Protein AF-A0A942DHI6-F1 (afdb_monomer)

Secondary structure (DSSP, 8-state):
-PPPPPPPPB-TTSPBPEEEEEEEHHHH--TT-SS-SS-EEEEEE-TTGGGS-TT-TTSEEEEEE------------------B-TTS-EE-SSTTEEES----TTHHHHHHHHHHHHTT----HHHHTSGGGHHHHHHGGGEEEEEEEEETTEEEEEEEEHHHHHTT-GGG-EEEEEE--

Solvent-accessible surface area (backbone atoms only — not comparable to full-atom values): 10639 Å² total; per-residue (Å²): 133,86,75,82,81,79,81,77,54,62,26,88,84,71,41,72,32,42,80,75,51,73,44,53,25,65,75,62,52,53,93,91,52,94,63,60,68,57,27,37,44,36,36,30,28,26,86,59,43,88,80,47,61,57,71,44,70,64,34,38,47,50,45,59,45,74,69,81,74,88,67,96,74,77,95,69,92,74,83,68,79,57,54,66,45,97,75,60,21,31,54,50,97,49,82,58,30,32,34,42,41,81,89,49,100,58,44,70,58,47,23,32,38,48,36,25,37,78,69,74,37,85,66,48,73,70,53,75,70,33,76,93,40,45,74,35,57,71,45,11,77,50,38,42,51,50,34,40,35,52,55,94,69,26,42,37,38,32,29,32,44,52,70,42,54,77,70,67,43,61,43,72,40,44,65,36,66,44,75,65,131

Foldseek 3Di:
DDDPDDDFDAAPVRHGFAWPDKDFLCLQPDVPALDDNGWMKTKTAHPVNVVDDQLDCRGMFIDIGDDPDDDDDDDDPPPPPQDQDPQRWTDDPDPQKIFFGDDDPCLLVVLLCCLQSVVVHGDDVVLLPDPVCVVSSVQSVQKGFGMWGDDPQKIWTWIDGVVCSVVVVSRRIGIGIDHDD

Structure (mmCIF, N/CA/C/O backbone):
data_AF-A0A942DHI6-F1
#
_entry.id   AF-A0A942DHI6-F1
#
loop_
_atom_site.group_PDB
_atom_site.id
_atom_site.type_symbol
_atom_site.label_atom_id
_atom_site.label_alt_id
_atom_site.label_comp_id
_atom_site.label_asym_id
_atom_site.label_entity_id
_atom_site.label_seq_id
_atom_site.pdbx_PDB_ins_code
_atom_site.Cartn_x
_atom_site.Cartn_y
_atom_site.Cartn_z
_atom_site.occupancy
_atom_site.B_iso_or_equiv
_atom_site.auth_seq_id
_atom_site.auth_comp_id
_atom_site.auth_asym_id
_atom_site.auth_atom_id
_atom_site.pdbx_PDB_model_num
ATOM 1 N N . MET A 1 1 ? -22.327 3.391 19.292 1.00 46.09 1 MET A N 1
ATOM 2 C CA . MET A 1 1 ? -21.973 4.370 18.243 1.00 46.09 1 MET A CA 1
ATOM 3 C C . MET A 1 1 ? -22.027 3.642 16.911 1.00 46.09 1 MET A C 1
ATOM 5 O O . MET A 1 1 ? -21.473 2.556 16.819 1.00 46.09 1 MET A O 1
ATOM 9 N N . THR A 1 2 ? -22.775 4.145 15.932 1.00 51.25 2 THR A N 1
ATOM 10 C CA . THR A 1 2 ? -22.837 3.564 14.580 1.00 51.25 2 THR A CA 1
ATOM 11 C C . THR A 1 2 ? -21.574 3.947 13.822 1.00 51.25 2 THR A C 1
ATOM 13 O O . THR A 1 2 ? -21.328 5.130 13.606 1.00 51.25 2 THR A O 1
ATOM 16 N N . ARG A 1 3 ? -20.769 2.947 13.460 1.00 56.94 3 ARG A N 1
ATOM 17 C CA . ARG A 1 3 ? -19.534 3.106 12.684 1.00 56.94 3 ARG A CA 1
ATOM 18 C C . ARG A 1 3 ? -19.848 3.800 11.346 1.00 56.94 3 ARG A C 1
ATOM 20 O O . ARG A 1 3 ? -20.851 3.431 10.727 1.00 56.94 3 ARG A O 1
ATOM 27 N N . PRO A 1 4 ? -19.060 4.793 10.898 1.00 63.09 4 PRO A N 1
ATOM 28 C CA . PRO A 1 4 ? -19.280 5.408 9.594 1.00 63.09 4 PRO A CA 1
ATOM 29 C C . PRO A 1 4 ? -19.160 4.340 8.502 1.00 63.09 4 PRO A C 1
ATOM 31 O O . PRO A 1 4 ? -18.184 3.592 8.455 1.00 63.09 4 PRO A O 1
ATOM 34 N N . ALA A 1 5 ? -20.174 4.240 7.643 1.00 75.25 5 ALA A N 1
ATOM 35 C CA . ALA A 1 5 ? -20.169 3.275 6.553 1.00 75.25 5 ALA A CA 1
ATOM 36 C C . ALA A 1 5 ? -19.139 3.700 5.496 1.00 75.25 5 ALA A C 1
ATOM 38 O O . ALA A 1 5 ? -19.262 4.771 4.899 1.00 75.25 5 ALA A O 1
ATOM 39 N N . ILE A 1 6 ? -18.134 2.858 5.254 1.00 84.81 6 ILE A N 1
ATOM 40 C CA . ILE A 1 6 ? -17.165 3.071 4.177 1.00 84.81 6 ILE A CA 1
ATOM 41 C C . ILE A 1 6 ? -17.865 2.796 2.846 1.00 84.81 6 ILE A C 1
ATOM 43 O O . ILE A 1 6 ? -18.342 1.688 2.596 1.00 84.81 6 ILE A O 1
ATOM 47 N N . ALA A 1 7 ? -17.933 3.808 1.982 1.00 88.94 7 ALA A N 1
ATOM 48 C CA . ALA A 1 7 ? -18.448 3.633 0.632 1.00 88.94 7 ALA A CA 1
ATOM 49 C C . ALA A 1 7 ? -17.522 2.698 -0.159 1.00 88.94 7 ALA A C 1
ATOM 51 O O . ALA A 1 7 ? -16.316 2.933 -0.238 1.00 88.94 7 ALA A O 1
ATOM 52 N N . ILE A 1 8 ? -18.091 1.652 -0.763 1.00 92.69 8 ILE A N 1
ATOM 53 C CA . ILE A 1 8 ? -17.325 0.700 -1.571 1.00 92.69 8 ILE A CA 1
ATOM 54 C C . ILE A 1 8 ? -16.888 1.403 -2.868 1.00 92.69 8 ILE A C 1
ATOM 56 O O . ILE A 1 8 ? -17.754 1.823 -3.643 1.00 92.69 8 ILE A O 1
ATOM 60 N N . PRO A 1 9 ? -15.577 1.530 -3.137 1.00 93.44 9 PRO A N 1
ATOM 61 C CA . PRO A 1 9 ? -15.088 2.164 -4.353 1.00 93.44 9 PRO A CA 1
ATOM 62 C C . PRO A 1 9 ? -15.379 1.306 -5.590 1.00 93.44 9 PRO A C 1
ATOM 64 O O . PRO A 1 9 ? -15.553 0.086 -5.504 1.00 93.44 9 PRO A O 1
ATOM 67 N N . LEU A 1 10 ? -15.412 1.950 -6.757 1.00 93.12 10 LEU A N 1
ATOM 68 C CA . LEU A 1 10 ? -15.597 1.290 -8.049 1.00 93.12 10 LEU A CA 1
ATOM 69 C C . LEU A 1 10 ? -14.256 1.122 -8.775 1.00 93.12 10 LEU A C 1
ATOM 71 O O . LEU A 1 10 ? -13.392 1.992 -8.693 1.00 93.12 10 LEU A O 1
ATOM 75 N N . ASP A 1 11 ? -14.088 0.019 -9.503 1.00 92.00 11 ASP A N 1
ATOM 76 C CA . ASP A 1 11 ? -12.930 -0.217 -10.370 1.00 92.00 11 ASP A CA 1
ATOM 77 C C . ASP A 1 11 ? -13.040 0.501 -11.731 1.00 92.00 11 ASP A C 1
ATOM 79 O O . ASP A 1 11 ? -14.020 1.190 -12.023 1.00 92.00 11 ASP A O 1
ATOM 83 N N . LYS A 1 12 ? -12.030 0.327 -12.600 1.00 88.50 12 LYS A N 1
ATOM 84 C CA . LYS A 1 12 ? -12.011 0.899 -13.964 1.00 88.50 12 LYS A CA 1
ATOM 85 C C . LYS A 1 12 ? -13.223 0.522 -14.818 1.00 88.50 12 LYS A C 1
ATOM 87 O O . LYS A 1 12 ? -13.534 1.245 -15.757 1.00 88.50 12 LYS A O 1
ATOM 92 N N . GLN A 1 13 ? -13.867 -0.609 -14.538 1.00 90.56 13 GLN A N 1
ATOM 93 C CA . GLN A 1 13 ? -15.070 -1.058 -15.237 1.00 90.56 13 GLN A CA 1
ATOM 94 C C . GLN A 1 13 ? -16.356 -0.625 -14.516 1.00 90.56 13 GLN A C 1
ATOM 96 O O . GLN A 1 13 ? -17.425 -1.162 -14.801 1.00 90.56 13 GLN A O 1
ATOM 101 N N . SER A 1 14 ? -16.263 0.320 -13.574 1.00 92.44 14 SER A N 1
ATOM 102 C CA . SER A 1 14 ? -17.378 0.804 -12.754 1.00 92.44 14 SER A CA 1
ATOM 103 C C . SER A 1 14 ? -18.048 -0.292 -11.919 1.00 92.44 14 SER A C 1
ATOM 105 O O . SER A 1 14 ? -19.219 -0.174 -11.560 1.00 92.44 14 SER A O 1
ATOM 107 N N . ARG A 1 15 ? -17.321 -1.366 -11.589 1.00 92.69 15 ARG A N 1
ATOM 108 C CA . ARG A 1 15 ? -17.828 -2.440 -10.727 1.00 92.69 15 ARG A CA 1
ATOM 109 C C . ARG A 1 15 ? -17.369 -2.222 -9.288 1.00 92.69 15 ARG A C 1
ATOM 111 O O . ARG A 1 15 ? -16.249 -1.755 -9.085 1.00 92.69 15 ARG A O 1
ATOM 118 N N . PRO A 1 16 ? -18.165 -2.623 -8.284 1.00 94.25 16 PRO A N 1
ATOM 119 C CA . PRO A 1 16 ? -17.738 -2.573 -6.890 1.00 94.25 16 PRO A CA 1
ATOM 120 C C . PRO A 1 16 ? -16.442 -3.358 -6.673 1.00 94.25 16 PRO A C 1
ATOM 122 O O . PRO A 1 16 ? -16.333 -4.521 -7.084 1.00 94.25 16 PRO A O 1
ATOM 125 N N . MET A 1 17 ? -15.463 -2.727 -6.028 1.00 95.25 17 MET A N 1
ATOM 126 C CA . MET A 1 17 ? -14.244 -3.391 -5.582 1.00 95.25 17 MET A CA 1
ATOM 127 C C . MET A 1 17 ? -14.535 -4.344 -4.413 1.00 95.25 17 MET A C 1
ATOM 129 O O . MET A 1 17 ? -15.511 -4.197 -3.679 1.00 95.25 17 MET A O 1
ATOM 133 N N . LYS A 1 18 ? -13.664 -5.336 -4.223 1.00 93.69 18 LYS A N 1
ATOM 134 C CA . LYS A 1 18 ? -13.712 -6.271 -3.095 1.00 93.69 18 LYS A CA 1
ATOM 135 C C . LYS A 1 18 ? -12.916 -5.700 -1.929 1.00 93.69 18 LYS A C 1
ATOM 137 O O . LYS A 1 18 ? -11.752 -5.346 -2.105 1.00 93.69 18 LYS A O 1
ATOM 142 N N . GLN A 1 19 ? -13.511 -5.666 -0.741 1.00 93.94 19 GLN A N 1
ATOM 143 C CA . GLN A 1 19 ? -12.787 -5.324 0.481 1.00 93.94 19 GLN A CA 1
ATOM 144 C C . GLN A 1 19 ? -11.762 -6.415 0.795 1.00 93.94 19 GLN A C 1
ATOM 146 O O . GLN A 1 19 ? -12.083 -7.606 0.863 1.00 93.94 19 GLN A O 1
ATOM 151 N N . LEU A 1 20 ? -10.509 -6.000 0.935 1.00 92.19 20 LEU A N 1
ATOM 152 C CA . LEU A 1 20 ? -9.391 -6.874 1.243 1.00 92.19 20 LEU A CA 1
ATOM 153 C C . LEU A 1 20 ? -9.182 -6.960 2.757 1.00 92.19 20 LEU A C 1
ATOM 155 O O . LEU A 1 20 ? -9.080 -8.067 3.284 1.00 92.19 20 LEU A O 1
ATOM 159 N N . VAL A 1 21 ? -9.156 -5.806 3.424 1.00 92.81 21 VAL A N 1
ATOM 160 C CA . VAL A 1 21 ? -9.005 -5.666 4.876 1.00 92.81 21 VAL A CA 1
ATOM 161 C C . VAL A 1 21 ?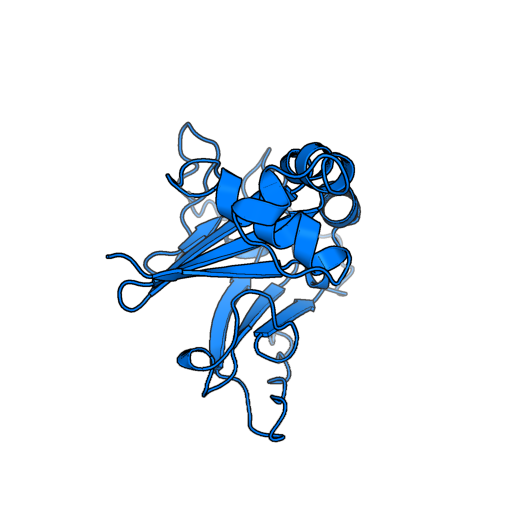 -9.585 -4.326 5.331 1.00 92.81 21 VAL A C 1
ATOM 163 O O . VAL A 1 21 ? -9.604 -3.364 4.564 1.00 92.81 21 VAL A O 1
ATOM 166 N N . GLU A 1 22 ? -10.056 -4.278 6.572 1.00 92.12 22 GLU A N 1
ATOM 167 C CA . GLU A 1 22 ? -10.440 -3.062 7.282 1.00 92.12 22 GLU A CA 1
ATOM 168 C C . GLU A 1 22 ? -9.907 -3.148 8.709 1.00 92.12 22 GLU A C 1
ATOM 170 O O . GLU A 1 22 ? -9.995 -4.202 9.339 1.00 92.12 22 GLU A O 1
ATOM 175 N N . ILE A 1 23 ? -9.318 -2.058 9.187 1.00 89.62 23 ILE A N 1
ATOM 176 C CA . ILE A 1 23 ? -8.668 -1.976 10.489 1.00 89.62 23 ILE A CA 1
ATOM 177 C C . ILE A 1 23 ? -9.196 -0.754 11.217 1.00 89.62 23 ILE A C 1
ATOM 179 O O . ILE A 1 23 ? -9.051 0.368 10.725 1.00 89.62 23 ILE A O 1
ATOM 183 N N . ASP A 1 24 ? -9.759 -0.987 12.401 1.00 89.12 24 ASP A N 1
ATOM 184 C CA . ASP A 1 24 ? -9.989 0.068 13.379 1.00 89.12 24 ASP A CA 1
ATOM 185 C C . ASP A 1 24 ? -8.718 0.310 14.177 1.00 89.12 24 ASP A C 1
ATOM 187 O O . ASP A 1 24 ? -8.292 -0.561 14.939 1.00 89.12 24 ASP A O 1
ATOM 191 N N . PHE A 1 25 ? -8.121 1.489 14.044 1.00 87.12 25 PHE A N 1
ATOM 192 C CA . PHE A 1 25 ? -6.941 1.810 14.835 1.00 87.12 25 PHE A CA 1
ATOM 193 C C . PHE A 1 25 ? -7.249 1.884 16.328 1.00 87.12 25 PHE A C 1
ATOM 195 O O . PHE A 1 25 ? -6.388 1.521 17.118 1.00 87.12 25 PHE A O 1
ATOM 202 N N . HIS A 1 26 ? -8.483 2.209 16.728 1.00 85.44 26 HIS A N 1
ATOM 203 C CA . HIS A 1 26 ? -8.860 2.192 18.142 1.00 85.44 26 HIS A CA 1
ATOM 204 C C . HIS A 1 26 ? -8.773 0.781 18.756 1.00 85.44 26 HIS A C 1
ATOM 206 O O . HIS A 1 26 ? -8.521 0.634 19.950 1.00 85.44 26 HIS A O 1
ATOM 212 N N . GLU A 1 27 ? -8.993 -0.271 17.965 1.00 82.81 27 GLU A N 1
ATOM 213 C CA . GLU A 1 27 ? -8.974 -1.659 18.447 1.00 82.81 27 GLU A CA 1
ATOM 214 C C . GLU A 1 27 ? -7.562 -2.253 18.485 1.00 82.81 27 GLU A C 1
ATOM 216 O O . GLU A 1 27 ? -7.268 -3.098 19.333 1.00 82.81 27 GLU A O 1
ATOM 221 N N . VAL A 1 28 ? -6.686 -1.814 17.576 1.00 81.75 28 VAL A N 1
ATOM 222 C CA . VAL A 1 28 ? -5.325 -2.358 17.419 1.00 81.75 28 VAL A CA 1
ATOM 223 C C . VAL A 1 28 ? -4.233 -1.479 18.028 1.00 81.75 28 VAL A C 1
ATOM 225 O O . VAL A 1 28 ? -3.079 -1.906 18.105 1.00 81.75 28 VAL A O 1
ATOM 228 N N . TRP A 1 29 ? -4.565 -0.257 18.450 1.00 81.50 29 TRP A N 1
ATOM 229 C CA . TRP A 1 29 ? -3.585 0.680 18.981 1.00 81.50 29 TRP A CA 1
ATOM 230 C C . TRP A 1 29 ? -2.882 0.120 20.219 1.00 81.50 29 TRP A C 1
ATOM 232 O O . TRP A 1 29 ? -3.494 -0.472 21.110 1.00 81.50 29 TRP A O 1
ATOM 242 N N . ALA A 1 30 ? -1.570 0.337 20.268 1.00 73.38 30 ALA A N 1
ATOM 243 C CA . ALA A 1 30 ? -0.733 -0.009 21.403 1.00 73.38 30 ALA A CA 1
ATOM 244 C C . ALA A 1 30 ? 0.007 1.241 21.911 1.00 73.38 30 ALA A C 1
ATOM 246 O O . ALA A 1 30 ? 0.508 2.025 21.090 1.00 73.38 30 ALA A O 1
ATOM 247 N N . PRO A 1 31 ? 0.145 1.416 23.241 1.00 70.12 31 PRO A N 1
ATOM 248 C CA . PRO A 1 31 ? 0.984 2.463 23.814 1.00 70.12 31 PRO A CA 1
ATOM 249 C C . PRO A 1 31 ? 2.411 2.384 23.255 1.00 70.12 31 PRO A C 1
ATOM 251 O O . PRO A 1 31 ? 3.007 1.308 23.228 1.00 70.12 31 PRO A O 1
ATOM 254 N N . ASN A 1 32 ? 2.962 3.524 22.827 1.00 73.38 32 ASN A N 1
ATOM 255 C CA . ASN A 1 32 ? 4.263 3.661 22.146 1.00 73.38 32 ASN A CA 1
ATOM 256 C C . ASN A 1 32 ? 4.338 3.113 20.707 1.00 73.38 32 ASN A C 1
ATOM 258 O O . ASN A 1 32 ? 5.425 3.095 20.125 1.00 73.38 32 ASN A O 1
ATOM 262 N N . SER A 1 33 ? 3.222 2.691 20.104 1.00 78.94 33 SER A N 1
ATOM 263 C CA . SER A 1 33 ? 3.200 2.432 18.661 1.00 78.94 33 SER A CA 1
ATOM 264 C C . SER A 1 33 ? 3.287 3.746 17.877 1.00 78.94 33 SER A C 1
ATOM 266 O O . SER A 1 33 ? 2.812 4.786 18.326 1.00 78.94 33 SER A O 1
ATOM 268 N N . GLN A 1 34 ? 3.884 3.701 16.684 1.00 84.56 34 GLN A N 1
ATOM 269 C CA . GLN A 1 34 ? 3.882 4.839 15.753 1.00 84.56 34 GLN A CA 1
ATOM 270 C C . GLN A 1 34 ? 2.560 4.954 14.972 1.00 84.56 34 GLN A C 1
ATOM 272 O O . GLN A 1 34 ? 2.439 5.803 14.095 1.00 84.56 34 GLN A O 1
ATOM 277 N N . LEU A 1 35 ? 1.595 4.068 15.233 1.00 86.88 35 LEU A N 1
ATOM 278 C CA . LEU A 1 35 ? 0.312 4.056 14.542 1.00 86.88 35 LEU A CA 1
ATOM 279 C C . LEU A 1 35 ? -0.600 5.177 15.051 1.00 86.88 35 LEU A C 1
ATOM 281 O O . LEU A 1 35 ? -0.499 5.563 16.218 1.00 86.88 35 LEU A O 1
ATOM 285 N N . PRO A 1 36 ? -1.544 5.650 14.219 1.00 87.81 36 PRO A N 1
ATOM 286 C CA . PRO A 1 36 ? -2.619 6.509 14.693 1.00 87.81 36 PRO A CA 1
ATOM 287 C C . PRO A 1 36 ? -3.373 5.868 15.863 1.00 87.81 36 PRO A C 1
ATOM 289 O O . PRO A 1 36 ? -3.613 4.663 15.869 1.00 87.81 36 PRO A O 1
ATOM 292 N N . GLU A 1 37 ? -3.787 6.681 16.835 1.00 85.94 37 GLU A N 1
ATOM 293 C CA . GLU A 1 37 ? -4.613 6.223 17.964 1.00 85.94 37 GLU A CA 1
ATOM 294 C C . GLU A 1 37 ? -6.039 5.857 17.535 1.00 85.94 37 GLU A C 1
ATOM 296 O O . GLU A 1 37 ? -6.714 5.059 18.183 1.00 85.94 37 GLU A O 1
ATOM 301 N N . ARG A 1 38 ? -6.527 6.486 16.460 1.00 87.94 38 ARG A N 1
ATOM 302 C CA . ARG A 1 38 ? -7.904 6.376 15.973 1.00 87.94 38 ARG A CA 1
ATOM 303 C C . ARG A 1 38 ? -7.968 6.509 14.460 1.00 87.94 38 ARG A C 1
ATOM 305 O O . ARG A 1 38 ? -7.056 7.045 13.834 1.00 87.94 38 ARG A O 1
ATOM 312 N N . GLY A 1 39 ? -9.103 6.090 13.914 1.00 89.69 39 GLY A N 1
ATOM 313 C CA . GLY A 1 39 ? -9.425 6.133 12.493 1.00 89.69 39 GLY A CA 1
ATOM 314 C C . GLY A 1 39 ? -9.545 4.733 11.905 1.00 89.69 39 GLY A C 1
ATOM 315 O O . GLY A 1 39 ? -9.131 3.746 12.513 1.00 89.69 39 GLY A O 1
ATOM 316 N N . VAL A 1 40 ? -10.143 4.652 10.720 1.00 91.00 40 VAL A N 1
ATOM 317 C CA . VAL A 1 40 ? -10.395 3.381 10.038 1.00 91.00 40 VAL A CA 1
ATOM 318 C C . VAL A 1 40 ? -9.672 3.366 8.702 1.00 91.00 40 VAL A C 1
ATOM 320 O O . VAL A 1 40 ? -9.894 4.230 7.851 1.00 91.00 40 VAL A O 1
ATOM 323 N N . LEU A 1 41 ? -8.813 2.366 8.513 1.00 93.31 41 LEU A N 1
ATOM 324 C CA . LEU A 1 41 ? -8.142 2.093 7.245 1.00 93.31 41 LEU A CA 1
ATOM 325 C C . LEU A 1 41 ? -8.816 0.909 6.571 1.00 93.31 41 LEU A C 1
ATOM 327 O O . LEU A 1 41 ? -8.842 -0.185 7.128 1.00 93.31 41 LEU A O 1
ATOM 331 N N . ALA A 1 42 ? -9.299 1.107 5.351 1.00 93.75 42 ALA A N 1
ATOM 332 C CA . ALA A 1 42 ? -9.825 0.037 4.518 1.00 93.75 42 ALA A CA 1
ATOM 333 C C . ALA A 1 42 ? -9.072 -0.040 3.193 1.00 93.75 42 ALA A C 1
ATOM 335 O O . ALA A 1 42 ? -8.785 0.972 2.551 1.00 93.75 42 ALA A O 1
ATOM 336 N N . VAL A 1 43 ? -8.769 -1.262 2.768 1.00 95.00 43 VAL A N 1
ATOM 337 C CA . VAL A 1 43 ? -8.126 -1.543 1.484 1.00 95.00 43 VAL A CA 1
ATOM 338 C C . VAL A 1 43 ? -9.096 -2.334 0.627 1.00 95.00 43 VAL A C 1
ATOM 340 O O . VAL A 1 43 ? -9.607 -3.375 1.039 1.00 95.00 43 VAL A O 1
ATOM 343 N N . PHE A 1 44 ? -9.314 -1.860 -0.591 1.00 95.00 44 PHE A N 1
ATOM 344 C CA . PHE A 1 44 ? -10.156 -2.490 -1.595 1.00 95.00 44 PHE A CA 1
ATOM 345 C C . PHE A 1 44 ? -9.320 -2.862 -2.813 1.00 95.00 44 PHE A C 1
ATOM 347 O O . PHE A 1 44 ? -8.358 -2.175 -3.146 1.00 95.00 44 PHE A O 1
ATOM 354 N N . VAL A 1 45 ? -9.696 -3.938 -3.496 1.00 94.38 45 VAL A N 1
ATOM 355 C CA . VAL A 1 45 ? -9.058 -4.395 -4.736 1.00 94.38 45 VAL A CA 1
ATOM 356 C C . VAL A 1 45 ? -10.101 -4.649 -5.819 1.00 94.38 45 VAL A C 1
ATOM 358 O O . VAL A 1 45 ? -11.213 -5.097 -5.538 1.00 94.38 45 VAL A O 1
ATOM 361 N N . SER A 1 46 ? -9.752 -4.391 -7.078 1.00 93.94 46 SER A N 1
ATOM 362 C CA . SER A 1 46 ? -10.595 -4.729 -8.225 1.00 93.94 46 SER A CA 1
ATOM 363 C C . SER A 1 46 ? -10.897 -6.227 -8.244 1.00 93.94 46 SER A C 1
ATOM 365 O O . SER A 1 46 ? -10.098 -7.064 -7.816 1.00 93.94 46 SER A O 1
ATOM 367 N N . GLN A 1 47 ? -12.054 -6.581 -8.797 1.00 90.81 47 GLN A N 1
ATOM 368 C CA . GLN A 1 47 ? -12.431 -7.977 -8.996 1.00 90.81 47 GLN A CA 1
ATOM 369 C C . GLN A 1 47 ? -11.470 -8.716 -9.938 1.00 90.81 47 GLN A C 1
ATOM 371 O O . GLN A 1 47 ? -11.329 -9.929 -9.817 1.00 90.81 47 GLN A O 1
ATOM 376 N N . ASP A 1 48 ? -10.799 -7.980 -10.829 1.00 89.81 48 ASP A N 1
ATOM 377 C CA . ASP A 1 48 ? -9.812 -8.476 -11.788 1.00 89.81 48 ASP A CA 1
ATOM 378 C C . ASP A 1 48 ? -8.368 -8.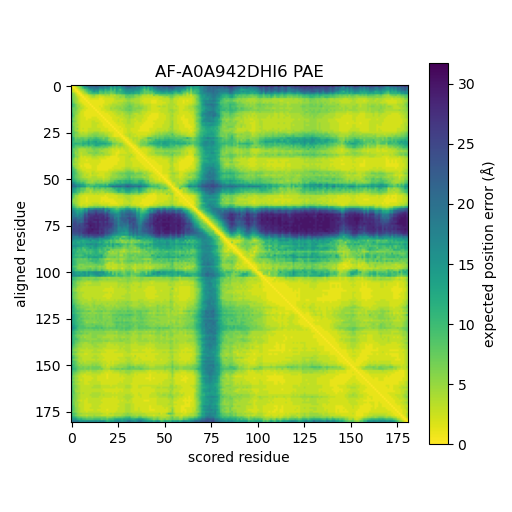147 -11.360 1.00 89.81 48 ASP A C 1
ATOM 380 O O . ASP A 1 48 ? -7.481 -8.039 -12.207 1.00 89.81 48 ASP A O 1
ATOM 384 N N . ILE A 1 49 ? -8.100 -8.009 -10.052 1.00 89.06 49 ILE A N 1
ATOM 385 C CA . ILE A 1 49 ? -6.757 -7.710 -9.517 1.00 89.06 49 ILE A CA 1
ATOM 386 C C . ILE A 1 49 ? -5.670 -8.640 -10.078 1.00 89.06 49 ILE A C 1
ATOM 388 O O . ILE A 1 49 ? -4.537 -8.215 -10.286 1.00 89.06 49 ILE A O 1
ATOM 392 N N . ASP A 1 50 ? -6.014 -9.890 -10.406 1.00 85.62 50 ASP A N 1
ATOM 393 C CA . ASP A 1 50 ? -5.111 -10.858 -11.032 1.00 85.62 50 ASP A CA 1
ATOM 394 C C . ASP A 1 50 ? -4.563 -10.448 -12.393 1.00 85.62 50 ASP A C 1
ATOM 396 O O . ASP A 1 50 ? -3.428 -10.807 -12.707 1.00 85.62 50 ASP A O 1
ATOM 400 N N . LYS A 1 51 ? -5.326 -9.667 -13.156 1.00 85.81 51 LYS A N 1
ATOM 401 C CA . LYS A 1 51 ? -4.947 -9.152 -14.477 1.00 85.81 51 LYS A CA 1
ATOM 402 C C . LYS A 1 51 ? -4.224 -7.808 -14.388 1.00 85.81 51 LYS A C 1
ATOM 404 O O . LYS A 1 51 ? -3.693 -7.328 -15.387 1.00 85.81 51 LYS A O 1
ATOM 409 N N . CYS A 1 52 ? -4.210 -7.192 -13.210 1.00 82.62 52 CYS A N 1
ATOM 410 C CA . CYS A 1 52 ? -3.575 -5.908 -12.994 1.00 82.62 52 CYS A CA 1
ATOM 411 C C . CYS A 1 52 ? -2.079 -6.055 -12.739 1.00 82.62 52 CYS A C 1
ATOM 413 O O . CYS A 1 52 ? -1.623 -6.960 -12.031 1.00 82.62 52 CYS A O 1
ATOM 415 N N . GLN A 1 53 ? -1.310 -5.102 -13.266 1.00 75.38 53 GLN A N 1
ATOM 416 C CA . GLN A 1 53 ? 0.071 -4.931 -12.836 1.00 75.38 53 GLN A CA 1
ATOM 417 C C . GLN A 1 53 ? 0.096 -4.486 -11.372 1.00 75.38 53 GLN A C 1
ATOM 419 O O . GLN A 1 53 ? -0.771 -3.728 -10.939 1.00 75.38 53 GLN A O 1
ATOM 424 N N . ALA A 1 54 ? 1.122 -4.903 -10.627 1.00 63.94 54 ALA A N 1
ATOM 425 C CA . ALA A 1 54 ? 1.275 -4.586 -9.203 1.00 63.94 54 ALA A CA 1
ATOM 426 C C . ALA A 1 54 ? 1.294 -3.074 -8.886 1.00 63.94 54 ALA A C 1
ATOM 428 O O . ALA A 1 54 ? 1.119 -2.691 -7.740 1.00 63.94 54 ALA A O 1
ATOM 429 N N . LYS A 1 55 ? 1.478 -2.218 -9.900 1.00 64.62 55 LYS A N 1
ATOM 430 C CA . LYS A 1 55 ? 1.521 -0.754 -9.795 1.00 64.62 55 LYS A CA 1
ATOM 431 C C . LYS A 1 55 ? 0.211 -0.034 -10.135 1.00 64.62 55 LYS A C 1
ATOM 433 O O . LYS A 1 55 ? 0.187 1.194 -10.173 1.00 64.62 55 LYS A O 1
ATOM 438 N N . ASP A 1 56 ? -0.849 -0.743 -10.520 1.00 76.62 56 ASP A N 1
ATOM 439 C CA . ASP A 1 56 ? -2.046 -0.065 -11.020 1.00 76.62 56 ASP A CA 1
ATOM 440 C C . ASP A 1 56 ? -2.908 0.443 -9.853 1.00 76.62 56 ASP A C 1
ATOM 442 O O . ASP A 1 56 ? -3.717 -0.309 -9.309 1.00 76.62 56 ASP A O 1
ATOM 446 N N . LYS A 1 57 ? -2.773 1.737 -9.507 1.00 76.94 57 LYS A N 1
ATOM 447 C CA . LYS A 1 57 ? -3.655 2.436 -8.544 1.00 76.94 57 LYS A CA 1
ATOM 448 C C . LYS A 1 57 ? -5.134 2.384 -8.917 1.00 76.94 57 LYS A C 1
ATOM 450 O O . LYS A 1 57 ? -5.971 2.732 -8.106 1.00 76.94 57 LYS A O 1
ATOM 455 N N . ASN A 1 58 ? -5.481 1.964 -10.128 1.00 81.00 58 ASN A N 1
ATOM 456 C CA . ASN A 1 58 ? -6.878 1.780 -10.495 1.00 81.00 58 ASN A CA 1
ATOM 457 C C . ASN A 1 58 ? -7.406 0.375 -10.167 1.00 81.00 58 ASN A C 1
ATOM 459 O O . ASN A 1 58 ? -8.589 0.095 -10.352 1.00 81.00 58 ASN A O 1
ATOM 463 N N . CYS A 1 59 ? -6.529 -0.526 -9.726 1.00 90.06 59 CYS A N 1
ATOM 464 C CA . CYS A 1 59 ? -6.882 -1.880 -9.326 1.00 90.06 59 CYS A CA 1
ATOM 465 C C . CYS A 1 59 ? -6.941 -2.062 -7.813 1.00 90.06 59 CYS A C 1
ATOM 467 O O . CYS A 1 59 ? -7.299 -3.143 -7.355 1.00 90.06 59 CYS A O 1
ATOM 469 N N . PHE A 1 60 ? -6.623 -1.033 -7.040 1.00 93.19 60 PHE A N 1
ATOM 470 C CA . PHE A 1 60 ? -6.832 -1.016 -5.604 1.00 93.19 60 PHE A CA 1
ATOM 471 C C . PHE A 1 60 ? -7.198 0.391 -5.157 1.00 93.19 60 PHE A C 1
ATOM 473 O O . PHE A 1 60 ? -6.859 1.360 -5.822 1.00 93.19 60 PHE A O 1
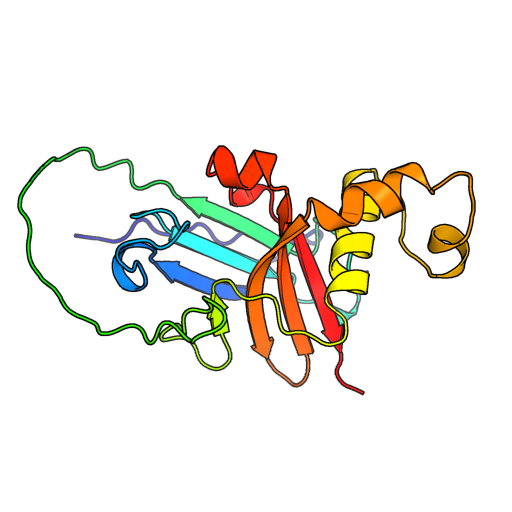ATOM 480 N N . GLN A 1 61 ? -7.858 0.502 -4.015 1.00 94.06 61 GLN A N 1
ATOM 481 C CA . GLN A 1 61 ? -8.150 1.777 -3.385 1.00 94.06 61 GLN A CA 1
ATOM 482 C C . GLN A 1 61 ? -7.856 1.650 -1.897 1.00 94.06 61 GLN A C 1
ATOM 484 O O . GLN A 1 61 ? -8.271 0.684 -1.257 1.00 94.06 61 GLN A O 1
ATOM 489 N N . VAL A 1 62 ? -7.151 2.635 -1.356 1.00 94.50 62 VAL A N 1
ATOM 490 C CA . VAL A 1 62 ? -6.964 2.787 0.084 1.00 94.50 62 VAL A CA 1
ATOM 491 C C . VAL A 1 62 ? -7.896 3.898 0.541 1.00 94.50 62 VAL A C 1
ATOM 493 O O . VAL A 1 62 ? -7.912 4.980 -0.046 1.00 94.50 62 VAL A O 1
ATOM 496 N N . VAL A 1 63 ? -8.703 3.611 1.553 1.00 94.56 63 VAL A N 1
ATOM 497 C CA . VAL A 1 63 ? -9.610 4.571 2.172 1.00 94.56 63 VAL A CA 1
ATOM 498 C C . VAL A 1 63 ? -9.164 4.769 3.608 1.00 94.56 63 VAL A C 1
ATOM 500 O O . VAL A 1 63 ? -9.040 3.806 4.362 1.00 94.56 63 VAL A O 1
ATOM 503 N N . TRP A 1 64 ? -8.928 6.025 3.966 1.00 93.62 64 TRP A N 1
ATOM 504 C CA . TRP A 1 64 ? -8.616 6.443 5.321 1.00 93.62 64 TRP A CA 1
ATOM 505 C C . TRP A 1 64 ? -9.732 7.350 5.824 1.00 93.62 64 TRP A C 1
ATOM 507 O O . TRP A 1 64 ? -9.997 8.399 5.236 1.00 93.62 64 TRP A O 1
ATOM 517 N N . LEU A 1 65 ? -10.413 6.921 6.885 1.00 90.62 65 LEU A N 1
ATOM 518 C CA . LEU A 1 65 ? -11.418 7.722 7.569 1.00 90.62 65 LEU A CA 1
ATOM 519 C C . LEU A 1 65 ? -10.866 8.171 8.915 1.00 90.62 65 LEU A C 1
ATOM 521 O O . LEU A 1 65 ? -10.708 7.368 9.835 1.00 90.62 65 LEU A O 1
ATOM 525 N N . VAL A 1 66 ? -10.611 9.471 9.029 1.00 84.81 66 VAL A N 1
ATOM 526 C CA . VAL A 1 66 ? -10.307 10.100 10.313 1.00 84.81 66 VAL A CA 1
ATOM 527 C C . VAL A 1 66 ? -11.602 10.185 11.110 1.00 84.81 66 VAL A C 1
ATOM 529 O O . VAL A 1 66 ? -12.619 10.665 10.606 1.00 84.81 66 VAL A O 1
ATOM 532 N N . ASP A 1 67 ? -11.572 9.724 12.356 1.00 73.06 67 ASP A N 1
ATOM 533 C CA . ASP A 1 67 ? -12.708 9.865 13.257 1.00 73.06 67 ASP A CA 1
ATOM 534 C C . ASP A 1 67 ? -12.902 11.358 13.577 1.00 73.06 67 ASP A C 1
ATOM 536 O O . ASP A 1 67 ? -12.128 11.963 14.318 1.00 73.06 67 ASP A O 1
ATOM 540 N N . SER A 1 68 ? -13.909 11.991 12.971 1.00 53.09 68 SER A N 1
ATOM 541 C CA . SER A 1 68 ? -14.215 13.415 13.168 1.00 53.09 68 SER A CA 1
ATOM 542 C C . SER A 1 68 ? -14.900 13.702 14.513 1.00 53.09 68 SER A C 1
ATOM 544 O O . SER A 1 68 ? -15.280 14.841 14.790 1.00 53.09 68 SER A O 1
ATOM 546 N N . SER A 1 69 ? -15.073 12.685 15.362 1.00 49.88 69 SER A N 1
ATOM 547 C CA . SER A 1 69 ? -15.703 12.797 16.678 1.00 49.88 69 SER A CA 1
ATOM 548 C C . SER A 1 69 ? -14.737 13.408 17.704 1.00 49.88 69 SER A C 1
ATOM 550 O O . SER A 1 69 ? -14.146 12.708 18.529 1.00 49.88 69 SER A O 1
ATOM 552 N N . GLN A 1 70 ? -14.579 14.735 17.690 1.00 44.16 70 GLN A N 1
ATOM 553 C CA . GLN A 1 70 ? -14.017 15.457 18.832 1.00 44.16 70 GLN A CA 1
ATOM 554 C C . GLN A 1 70 ? -14.953 15.320 20.040 1.00 44.16 70 GLN A C 1
ATOM 556 O O . GLN A 1 70 ? -15.870 16.113 20.230 1.00 44.16 70 GLN A O 1
ATOM 561 N N . THR A 1 71 ? -14.686 14.351 20.908 1.00 39.94 71 THR A N 1
ATOM 562 C CA . THR A 1 71 ? -14.997 14.493 22.333 1.00 39.94 71 THR A CA 1
ATOM 563 C C . THR A 1 71 ? -13.803 14.004 23.142 1.00 39.94 71 THR A C 1
ATOM 565 O O . THR A 1 71 ? -13.458 12.821 23.039 1.00 39.94 71 THR A O 1
ATOM 568 N N . PRO A 1 72 ? -13.167 14.870 23.953 1.00 55.81 72 PRO A N 1
ATOM 569 C CA . PRO A 1 72 ? -12.203 14.421 24.935 1.00 55.81 72 PRO A CA 1
ATOM 570 C C . PRO A 1 72 ? -13.020 13.810 26.061 1.00 55.81 72 PRO A C 1
ATOM 572 O O . PRO A 1 72 ? -13.711 14.545 26.757 1.00 55.81 72 PRO A O 1
ATOM 575 N N . ASN A 1 73 ? -13.014 12.491 26.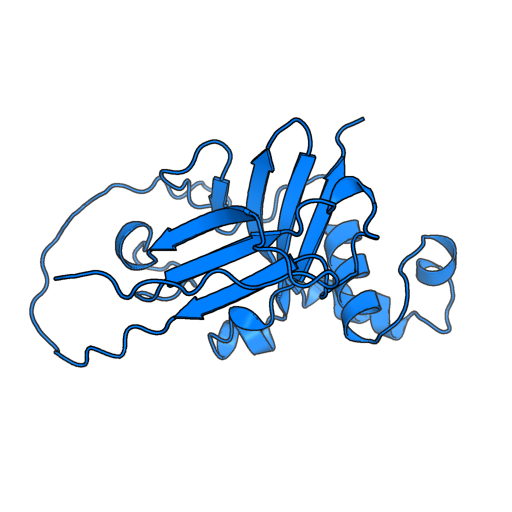232 1.00 38.72 73 ASN A N 1
ATOM 576 C CA . ASN A 1 73 ? -13.387 11.950 27.529 1.00 38.72 73 ASN A CA 1
ATOM 577 C C . ASN A 1 73 ? -12.868 10.536 27.773 1.00 38.72 73 ASN A C 1
ATOM 579 O O . ASN A 1 73 ? -13.198 9.591 27.067 1.00 38.72 73 ASN A O 1
ATOM 583 N N . VAL A 1 74 ? -12.125 10.485 28.879 1.00 41.53 74 VAL A N 1
ATOM 584 C CA . VAL A 1 74 ? -12.023 9.407 29.858 1.00 41.53 74 VAL A CA 1
ATOM 585 C C . VAL A 1 74 ? -11.370 8.115 29.376 1.00 41.53 74 VAL A C 1
ATOM 587 O O . VAL A 1 74 ? -11.984 7.228 28.790 1.00 41.53 74 VAL A O 1
ATOM 590 N N . VAL A 1 75 ? -10.098 8.020 29.774 1.00 52.78 75 VAL A N 1
ATOM 591 C CA . VAL A 1 75 ? -9.344 6.798 30.064 1.00 52.78 75 VAL A CA 1
ATOM 592 C C . VAL A 1 75 ? -10.288 5.662 30.450 1.00 52.78 75 VAL A C 1
ATOM 594 O O . VAL A 1 75 ? -10.850 5.642 31.542 1.00 52.78 75 VAL A O 1
ATOM 597 N N . THR A 1 76 ? -10.435 4.691 29.561 1.00 38.81 76 THR A N 1
ATOM 598 C CA . THR A 1 76 ? -10.915 3.366 29.935 1.00 38.81 76 THR A CA 1
ATOM 599 C C . THR A 1 76 ? -9.936 2.359 29.366 1.00 38.81 76 THR A C 1
ATOM 601 O O . THR A 1 76 ? -9.815 2.184 28.159 1.00 38.81 76 THR A O 1
ATOM 604 N N . ASN A 1 77 ? -9.183 1.752 30.283 1.00 43.31 77 ASN A N 1
ATOM 605 C CA . ASN A 1 77 ? -8.282 0.639 30.033 1.00 43.31 77 ASN A CA 1
ATOM 606 C C . ASN A 1 77 ? -9.091 -0.541 29.476 1.00 43.31 77 ASN A C 1
ATOM 608 O O . ASN A 1 77 ? -9.586 -1.370 30.237 1.00 43.31 77 ASN A O 1
ATOM 612 N N . ALA A 1 78 ? -9.241 -0.613 28.158 1.00 38.72 78 ALA A N 1
ATOM 613 C CA . ALA A 1 78 ? -9.612 -1.838 27.471 1.00 38.72 78 ALA A CA 1
ATOM 614 C C . ALA A 1 78 ? -8.317 -2.477 26.971 1.00 38.72 78 ALA A C 1
ATOM 616 O O . ALA A 1 78 ? -7.845 -2.217 25.869 1.00 38.72 78 ALA A O 1
ATOM 617 N N . THR A 1 79 ? -7.699 -3.268 27.845 1.00 41.88 79 THR A N 1
ATOM 618 C CA . THR A 1 79 ? -6.510 -4.062 27.547 1.00 41.88 79 THR A CA 1
ATOM 619 C C . THR A 1 79 ? -6.898 -5.231 26.641 1.00 41.88 79 THR A C 1
ATOM 621 O O . THR A 1 79 ? -6.937 -6.381 27.075 1.00 41.88 79 THR A O 1
ATOM 624 N N . THR A 1 80 ? -7.183 -4.968 25.370 1.00 43.88 80 THR A N 1
ATOM 625 C CA . THR A 1 80 ? -6.967 -5.991 24.348 1.00 43.88 80 THR A CA 1
ATOM 626 C C . THR A 1 80 ? -5.453 -6.051 24.189 1.00 43.88 80 THR A C 1
ATOM 628 O O . THR A 1 80 ? -4.846 -5.118 23.671 1.00 43.88 80 THR A O 1
ATOM 631 N N . GLN A 1 81 ? -4.805 -7.073 24.755 1.00 49.41 81 GLN A N 1
ATOM 632 C CA . GLN A 1 81 ? -3.365 -7.281 24.581 1.00 49.41 81 GLN A CA 1
ATOM 633 C C . GLN A 1 81 ? -3.103 -7.667 23.121 1.00 49.41 81 GLN A C 1
ATOM 635 O O . GLN A 1 81 ? -2.911 -8.841 22.807 1.00 49.41 81 GLN A O 1
ATOM 640 N N . ASN A 1 82 ? -3.126 -6.686 22.219 1.00 60.50 82 ASN A N 1
ATOM 641 C CA . ASN A 1 82 ? -2.581 -6.857 20.884 1.00 60.50 82 ASN A CA 1
ATOM 642 C C . ASN A 1 82 ? -1.116 -7.247 21.071 1.00 60.50 82 ASN A C 1
ATOM 644 O O . ASN A 1 82 ? -0.359 -6.555 21.762 1.00 60.50 82 ASN A O 1
ATOM 648 N N . LYS A 1 83 ? -0.735 -8.411 20.542 1.00 65.25 83 LYS A N 1
ATOM 649 C CA . LYS A 1 83 ? 0.631 -8.905 20.671 1.00 65.25 83 LYS A CA 1
ATOM 650 C C . LYS A 1 83 ? 1.516 -8.055 19.775 1.00 65.25 83 LYS A C 1
ATOM 652 O O . LYS A 1 83 ? 1.526 -8.223 18.559 1.00 65.25 83 LYS A O 1
ATOM 657 N N . VAL A 1 84 ? 2.226 -7.126 20.404 1.00 72.19 84 VAL A N 1
ATOM 658 C CA . VAL A 1 84 ? 3.371 -6.462 19.795 1.00 72.19 84 VAL A CA 1
ATOM 659 C C . VAL A 1 84 ? 4.521 -7.462 19.819 1.00 72.19 84 VAL A C 1
ATOM 661 O O . VAL A 1 84 ? 4.939 -7.914 20.888 1.00 72.19 84 VAL A O 1
ATOM 664 N N . HIS A 1 85 ? 5.001 -7.845 18.645 1.00 72.88 85 HIS A N 1
ATOM 665 C CA . HIS A 1 85 ? 6.167 -8.706 18.492 1.00 72.88 85 HIS A CA 1
ATOM 666 C C . HIS A 1 85 ? 7.459 -7.923 18.735 1.00 72.88 85 HIS A C 1
ATOM 668 O O . HIS A 1 85 ? 7.484 -6.692 18.713 1.00 72.88 85 HIS A O 1
ATOM 674 N N . ALA A 1 86 ? 8.561 -8.640 18.963 1.00 67.12 86 ALA A N 1
ATOM 675 C CA . ALA A 1 86 ? 9.868 -8.027 19.220 1.00 67.12 86 ALA A CA 1
ATOM 676 C C . ALA A 1 86 ? 10.380 -7.165 18.046 1.00 67.12 86 ALA A C 1
ATOM 678 O O . ALA A 1 86 ? 11.193 -6.268 18.257 1.00 67.12 86 ALA A O 1
ATOM 679 N N . ASP A 1 87 ? 9.890 -7.414 16.828 1.00 68.56 87 ASP A N 1
ATOM 680 C CA . ASP A 1 87 ? 10.189 -6.641 15.617 1.00 68.56 87 ASP A CA 1
ATOM 681 C C . ASP A 1 87 ? 9.315 -5.376 15.464 1.00 68.56 87 ASP A C 1
ATOM 683 O O . ASP A 1 87 ? 9.459 -4.630 14.492 1.00 68.56 87 ASP A O 1
ATOM 687 N N . GLY A 1 88 ? 8.410 -5.128 16.418 1.00 71.19 88 GLY A N 1
ATOM 688 C CA . GLY A 1 88 ? 7.468 -4.012 16.411 1.00 71.19 88 GLY A CA 1
ATOM 689 C C . GLY A 1 88 ? 6.218 -4.244 15.560 1.00 71.19 88 GLY A C 1
ATOM 690 O O . GLY A 1 88 ? 5.415 -3.318 15.431 1.00 71.19 88 GLY A O 1
ATOM 691 N N . SER A 1 89 ? 6.035 -5.437 14.983 1.00 78.38 89 SER A N 1
ATOM 692 C CA . SER A 1 89 ? 4.792 -5.793 14.300 1.00 78.38 89 SER A CA 1
ATOM 693 C C . SER A 1 89 ? 3.664 -6.065 15.297 1.00 78.38 89 SER A C 1
ATOM 695 O O . SER A 1 89 ? 3.883 -6.488 16.432 1.00 78.38 89 SER A O 1
ATOM 697 N N . ILE A 1 90 ? 2.437 -5.789 14.876 1.00 80.25 90 ILE A N 1
ATOM 698 C CA . ILE A 1 90 ? 1.217 -5.913 15.665 1.00 80.25 90 ILE A CA 1
ATOM 699 C C . ILE A 1 90 ? 0.308 -6.900 14.942 1.00 80.25 90 ILE A C 1
ATOM 701 O O . ILE A 1 90 ? -0.114 -6.660 13.806 1.00 80.25 90 ILE A O 1
ATOM 705 N N . GLU A 1 91 ? 0.001 -8.021 15.591 1.00 77.88 91 GLU A N 1
ATOM 706 C CA . GLU A 1 91 ? -1.032 -8.934 15.101 1.00 77.88 91 GLU A CA 1
ATOM 707 C C . GLU A 1 91 ? -2.404 -8.271 15.194 1.00 77.88 91 GLU A C 1
ATOM 709 O O . GLU A 1 91 ? -2.790 -7.742 16.236 1.00 77.88 91 GLU A O 1
ATOM 714 N N . THR A 1 92 ? -3.146 -8.313 14.090 1.00 77.81 92 THR A N 1
ATOM 715 C CA . THR A 1 92 ? -4.535 -7.851 14.065 1.00 77.81 92 THR A CA 1
ATOM 716 C C . THR A 1 92 ? -5.488 -9.019 14.317 1.00 77.81 92 THR A C 1
ATOM 718 O O . THR A 1 92 ? -5.118 -10.182 14.170 1.00 77.81 92 THR A O 1
ATOM 721 N N . GLY A 1 93 ? -6.755 -8.724 14.621 1.00 70.06 93 GLY A N 1
ATOM 722 C CA . GLY A 1 93 ? -7.814 -9.741 14.654 1.00 70.06 93 GLY A CA 1
ATOM 723 C C . GLY A 1 93 ? -8.161 -10.348 13.283 1.00 70.06 93 GLY A C 1
ATOM 724 O O . GLY A 1 93 ? -8.997 -11.246 13.215 1.00 70.06 93 GLY A O 1
ATOM 725 N N . VAL A 1 94 ? -7.551 -9.870 12.188 1.00 75.75 94 VAL A N 1
ATOM 726 C CA . VAL A 1 94 ? -7.768 -10.378 10.828 1.00 75.75 94 VAL A CA 1
ATOM 727 C C . VAL A 1 94 ? -6.722 -11.447 10.504 1.00 75.75 94 VAL A C 1
ATOM 729 O O . VAL A 1 94 ? -5.518 -11.214 10.604 1.00 75.75 94 VAL A O 1
ATOM 732 N N . GLU A 1 95 ? -7.182 -12.627 10.079 1.00 78.00 95 GLU A N 1
ATOM 733 C CA . GLU A 1 95 ? -6.313 -13.762 9.753 1.00 78.00 95 GLU A CA 1
ATOM 734 C C . GLU A 1 95 ? -5.248 -13.390 8.709 1.00 78.00 95 GLU A C 1
ATOM 736 O O . GLU A 1 95 ? -5.547 -12.827 7.653 1.00 78.00 95 GLU A O 1
ATOM 741 N N . GLY A 1 96 ? -3.987 -13.714 9.015 1.00 82.12 96 GLY A N 1
ATOM 742 C CA . GLY A 1 96 ? -2.853 -13.448 8.132 1.00 82.12 96 GLY A CA 1
ATOM 743 C C . GLY A 1 96 ? -2.514 -11.965 7.970 1.00 82.12 96 GLY A C 1
ATOM 744 O O . GLY A 1 96 ? -1.747 -11.640 7.063 1.00 82.12 96 GLY A O 1
ATOM 745 N N . CYS A 1 97 ? -3.076 -11.080 8.803 1.00 86.06 97 CYS A N 1
ATOM 746 C CA . CYS A 1 97 ? -2.846 -9.643 8.758 1.00 86.06 97 CYS A CA 1
ATOM 747 C C . CYS A 1 97 ? -2.015 -9.154 9.949 1.00 86.06 97 CYS A C 1
ATOM 749 O O . CYS A 1 97 ? -2.415 -9.294 11.109 1.00 86.06 97 CYS A O 1
ATOM 751 N N . SER A 1 98 ? -0.895 -8.503 9.649 1.00 87.25 98 SER A N 1
ATOM 752 C CA . SER A 1 98 ? -0.040 -7.830 10.623 1.00 87.25 98 SER A CA 1
ATOM 753 C C . SER A 1 98 ? 0.172 -6.370 10.230 1.00 87.25 98 SER A C 1
ATOM 755 O O . SER A 1 98 ? 0.279 -6.026 9.049 1.00 87.25 98 SER A O 1
ATOM 757 N N . LEU A 1 99 ? 0.208 -5.500 11.233 1.00 86.44 99 LEU A N 1
ATOM 758 C CA . LEU A 1 99 ? 0.518 -4.081 11.104 1.00 86.44 99 LEU A CA 1
ATOM 759 C C . LEU A 1 99 ? 1.945 -3.829 11.530 1.00 86.44 99 LEU A C 1
ATOM 761 O O . LEU A 1 99 ? 2.385 -4.392 12.525 1.00 86.44 99 LEU A O 1
ATOM 765 N N . LEU A 1 100 ? 2.624 -2.920 10.841 1.00 80.00 100 LEU A N 1
ATOM 766 C CA . LEU A 1 100 ? 4.037 -2.643 11.071 1.00 80.00 100 LEU A CA 1
ATOM 767 C C . LEU A 1 100 ? 4.906 -3.914 10.956 1.00 80.00 100 LEU A C 1
ATOM 769 O O . LEU A 1 100 ? 4.433 -5.041 10.810 1.00 80.00 100 LEU A O 1
ATOM 773 N N . GLY A 1 101 ? 6.216 -3.719 10.945 1.00 74.56 101 GLY A N 1
ATOM 774 C CA . GLY A 1 101 ? 7.192 -4.794 10.796 1.00 74.56 101 GLY A CA 1
ATOM 775 C C . GLY A 1 101 ? 8.062 -4.613 9.563 1.00 74.56 101 GLY A C 1
ATOM 776 O O . GLY A 1 101 ? 7.744 -3.867 8.637 1.00 74.56 101 GLY A O 1
ATOM 777 N N . ASN A 1 102 ? 9.199 -5.297 9.576 1.00 74.19 102 ASN A N 1
ATOM 778 C CA . ASN A 1 102 ? 10.210 -5.204 8.523 1.00 74.19 102 ASN A CA 1
ATOM 779 C C . ASN A 1 102 ? 10.550 -6.571 7.916 1.00 74.19 102 ASN A C 1
ATOM 781 O O . ASN A 1 102 ? 11.435 -6.679 7.067 1.00 74.19 102 ASN A O 1
ATOM 785 N N . GLU A 1 1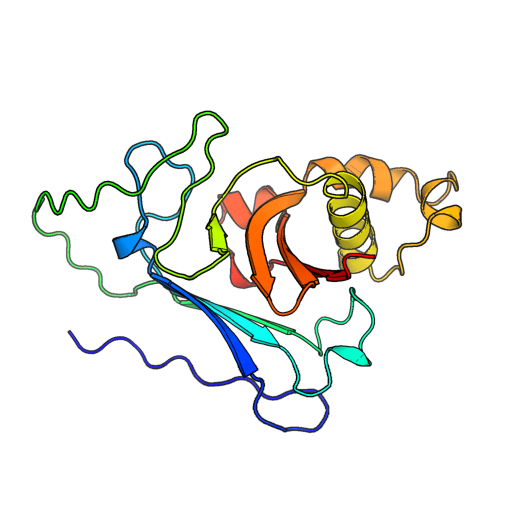03 ? 9.835 -7.619 8.320 1.00 77.44 103 GLU A N 1
ATOM 786 C CA . GLU A 1 103 ? 10.145 -8.989 7.937 1.00 77.44 103 GLU A CA 1
ATOM 787 C C . GLU A 1 103 ? 9.303 -9.442 6.737 1.00 77.44 103 GLU A C 1
ATOM 789 O O . GLU A 1 103 ? 8.189 -9.960 6.849 1.00 77.44 103 GLU A O 1
ATOM 794 N N . HIS A 1 104 ? 9.860 -9.252 5.540 1.00 87.31 104 HIS A N 1
ATOM 795 C CA . HIS A 1 104 ? 9.428 -9.955 4.335 1.00 87.31 104 HIS A CA 1
ATOM 796 C C . HIS A 1 104 ? 10.628 -10.141 3.391 1.00 87.31 104 HIS A C 1
ATOM 798 O O . HIS A 1 104 ? 11.326 -9.163 3.114 1.00 87.31 104 HIS A O 1
ATOM 804 N N . PRO A 1 105 ? 10.867 -11.345 2.829 1.00 88.88 105 PRO A N 1
ATOM 805 C CA . PRO A 1 105 ? 12.050 -11.613 1.998 1.00 88.88 105 PRO A CA 1
ATOM 806 C C . PRO A 1 105 ? 12.135 -10.710 0.759 1.00 88.88 105 PRO A C 1
ATOM 808 O O . PRO A 1 105 ? 13.220 -10.387 0.289 1.00 88.88 105 PRO A O 1
ATOM 811 N N . LYS A 1 106 ? 10.981 -10.259 0.257 1.00 91.00 106 LYS A N 1
ATOM 812 C CA . LYS A 1 106 ? 10.855 -9.340 -0.886 1.00 91.00 106 LYS A CA 1
ATOM 813 C C . LYS A 1 106 ? 10.479 -7.902 -0.485 1.00 91.00 106 LYS A C 1
ATOM 815 O O . LYS A 1 106 ? 9.939 -7.160 -1.300 1.00 91.00 106 LYS A O 1
ATOM 820 N N . LEU A 1 107 ? 10.704 -7.489 0.770 1.00 92.69 107 LEU A N 1
ATOM 821 C CA . LEU A 1 107 ? 10.337 -6.134 1.218 1.00 92.69 107 LEU A CA 1
ATOM 822 C C . LEU A 1 107 ? 11.082 -5.048 0.431 1.00 92.69 107 LEU A C 1
ATOM 824 O O . LEU A 1 107 ? 10.468 -4.079 -0.005 1.00 92.69 107 LEU A O 1
ATOM 828 N N . ASN A 1 108 ? 12.386 -5.222 0.209 1.00 93.00 108 ASN A N 1
ATOM 829 C CA . ASN A 1 108 ? 13.196 -4.250 -0.535 1.00 93.00 108 ASN A CA 1
ATOM 830 C C . ASN A 1 108 ? 12.727 -4.102 -1.988 1.00 93.00 108 ASN A C 1
ATOM 832 O O . ASN A 1 108 ? 12.678 -2.991 -2.511 1.00 93.00 108 ASN A O 1
ATOM 836 N N . GLU A 1 109 ? 12.321 -5.209 -2.615 1.00 92.38 109 GLU A N 1
ATOM 837 C CA . GLU A 1 109 ? 11.700 -5.192 -3.940 1.00 92.38 109 GLU A CA 1
ATOM 838 C C . GLU A 1 109 ? 10.386 -4.401 -3.909 1.00 92.38 109 GLU A C 1
ATOM 840 O O . GLU A 1 109 ? 10.199 -3.494 -4.714 1.00 92.38 109 GLU A O 1
ATOM 845 N N . ALA A 1 110 ? 9.505 -4.662 -2.937 1.00 93.25 110 ALA A N 1
ATOM 846 C CA . ALA A 1 110 ? 8.236 -3.946 -2.805 1.00 93.25 110 ALA A CA 1
ATOM 847 C C . ALA A 1 110 ? 8.424 -2.435 -2.573 1.00 93.25 110 ALA A C 1
ATOM 849 O O . ALA A 1 110 ? 7.738 -1.625 -3.197 1.00 93.25 110 ALA A O 1
ATOM 850 N N . LYS A 1 111 ? 9.397 -2.044 -1.742 1.00 94.94 111 LYS A N 1
ATOM 851 C CA . LYS A 1 111 ? 9.791 -0.641 -1.545 1.00 94.94 111 LYS A CA 1
ATOM 852 C C . LYS A 1 111 ? 10.244 0.013 -2.852 1.00 94.94 111 LYS A C 1
ATOM 854 O O . LYS A 1 111 ? 9.798 1.112 -3.180 1.00 94.94 111 LYS A O 1
ATOM 859 N N . ALA A 1 112 ? 11.078 -0.676 -3.633 1.00 93.44 112 ALA A N 1
ATOM 860 C CA . ALA A 1 112 ? 11.505 -0.189 -4.941 1.00 93.44 112 ALA A CA 1
ATOM 861 C C . ALA A 1 112 ? 10.324 -0.081 -5.921 1.00 93.44 112 ALA A C 1
ATOM 863 O O . ALA A 1 112 ? 10.191 0.930 -6.610 1.00 93.44 112 ALA A O 1
ATOM 864 N N . VAL A 1 113 ? 9.412 -1.060 -5.939 1.00 92.88 113 VAL A N 1
ATOM 865 C CA . VAL A 1 113 ? 8.177 -0.998 -6.737 1.00 92.88 113 VAL A CA 1
ATOM 866 C C . VAL A 1 113 ? 7.376 0.261 -6.404 1.00 92.88 113 VAL A C 1
ATOM 868 O O . VAL A 1 113 ? 6.948 0.954 -7.330 1.00 92.88 113 VAL A O 1
ATOM 871 N N . CYS A 1 114 ? 7.206 0.596 -5.124 1.00 93.88 114 CYS A N 1
ATOM 872 C CA . CYS A 1 114 ? 6.512 1.812 -4.704 1.00 93.88 114 CYS A CA 1
ATOM 873 C C . CYS A 1 114 ? 7.231 3.089 -5.150 1.00 93.88 114 CYS A C 1
ATOM 875 O O . CYS A 1 114 ? 6.589 3.947 -5.754 1.00 93.88 114 CYS A O 1
ATOM 877 N N . ALA A 1 115 ? 8.547 3.193 -4.940 1.00 94.38 115 ALA A N 1
ATOM 878 C CA . ALA A 1 115 ? 9.325 4.366 -5.346 1.00 94.38 115 ALA A CA 1
ATOM 879 C C . ALA A 1 115 ? 9.240 4.627 -6.859 1.00 94.38 115 ALA A C 1
ATOM 881 O O . ALA A 1 115 ? 9.005 5.754 -7.293 1.00 94.38 115 ALA A O 1
ATOM 882 N N . PHE A 1 116 ? 9.345 3.574 -7.672 1.00 93.19 116 PHE A N 1
ATOM 883 C CA . PHE A 1 116 ? 9.177 3.677 -9.120 1.00 93.19 116 PHE A CA 1
ATOM 884 C C . PHE A 1 116 ? 7.742 4.064 -9.500 1.00 93.19 116 PHE A C 1
ATOM 886 O O . PHE A 1 116 ? 7.530 4.977 -10.301 1.00 93.19 116 PHE A O 1
ATOM 893 N N . SER A 1 117 ? 6.749 3.401 -8.905 1.00 90.94 117 SER A N 1
ATOM 894 C CA . SER A 1 117 ? 5.344 3.577 -9.282 1.00 90.94 117 SER A CA 1
ATOM 895 C C . SER A 1 117 ? 4.788 4.941 -8.875 1.00 90.94 117 SER A C 1
ATOM 897 O O . SER A 1 117 ? 4.029 5.534 -9.642 1.00 90.94 117 SER A O 1
ATOM 899 N N . ALA A 1 118 ? 5.209 5.478 -7.726 1.00 90.25 118 ALA A N 1
ATOM 900 C CA . ALA A 1 118 ? 4.867 6.830 -7.285 1.00 90.25 118 ALA A CA 1
ATOM 901 C C . ALA A 1 118 ? 5.385 7.915 -8.243 1.00 90.25 118 ALA A C 1
ATOM 903 O O . ALA A 1 118 ? 4.757 8.961 -8.375 1.00 90.25 118 ALA A O 1
ATOM 904 N N . ASN A 1 119 ? 6.465 7.625 -8.972 1.00 90.19 119 ASN A N 1
ATOM 905 C CA . ASN A 1 119 ? 7.033 8.486 -10.010 1.00 90.19 119 ASN A CA 1
ATOM 906 C C . ASN A 1 119 ? 6.532 8.137 -11.429 1.00 90.19 119 ASN A C 1
ATOM 908 O O . ASN A 1 119 ? 7.073 8.616 -12.422 1.00 90.19 119 ASN A O 1
ATOM 912 N N . GLY A 1 120 ? 5.506 7.286 -11.558 1.00 88.62 120 GLY A N 1
ATOM 913 C CA . GLY A 1 120 ? 4.908 6.918 -12.848 1.00 88.62 120 GLY A CA 1
ATOM 914 C C . GLY A 1 120 ? 5.720 5.916 -13.678 1.00 88.62 120 GLY A C 1
ATOM 915 O O . GLY A 1 120 ? 5.384 5.656 -14.836 1.00 88.62 120 GLY A O 1
ATOM 916 N N . ILE A 1 121 ? 6.762 5.307 -13.110 1.00 89.56 121 ILE A N 1
ATOM 917 C CA . ILE A 1 121 ? 7.682 4.413 -13.822 1.00 89.56 121 ILE A CA 1
ATOM 918 C C . ILE A 1 121 ? 7.393 2.959 -13.430 1.00 89.56 121 ILE A C 1
ATOM 920 O O . ILE A 1 121 ? 7.173 2.625 -12.271 1.00 89.56 121 ILE A O 1
ATOM 924 N N . THR A 1 122 ? 7.374 2.046 -14.408 1.00 87.69 122 THR A N 1
ATOM 925 C CA . THR A 1 122 ? 7.281 0.604 -14.108 1.00 87.69 122 THR A CA 1
ATOM 926 C C . THR A 1 122 ? 8.595 0.111 -13.523 1.00 87.69 122 THR A C 1
ATOM 928 O O . THR A 1 122 ? 9.629 0.240 -14.182 1.00 87.69 122 THR A O 1
ATOM 931 N N . TYR A 1 123 ? 8.540 -0.513 -12.352 1.00 89.00 123 TYR A N 1
ATOM 932 C CA . TYR A 1 123 ? 9.670 -1.256 -11.814 1.00 89.00 123 TYR A CA 1
ATOM 933 C C . TYR A 1 123 ?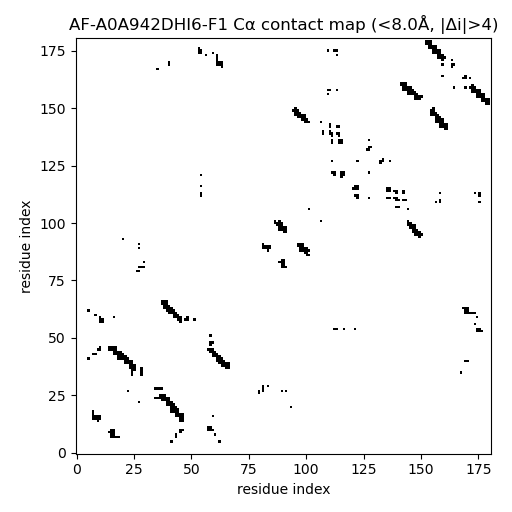 9.971 -2.501 -12.659 1.00 89.00 123 TYR A C 1
ATOM 935 O O . TYR A 1 123 ? 9.066 -3.227 -13.069 1.00 89.00 123 TYR A O 1
ATOM 943 N N . ASN A 1 124 ? 11.253 -2.736 -12.908 1.00 88.94 124 ASN A N 1
ATOM 944 C CA . ASN A 1 124 ? 11.815 -4.031 -13.269 1.00 88.94 124 ASN A CA 1
ATOM 945 C C . ASN A 1 124 ? 13.295 -4.034 -12.865 1.00 88.94 124 ASN A C 1
ATOM 947 O O . ASN A 1 124 ? 13.887 -2.972 -12.652 1.00 88.94 124 ASN A O 1
ATOM 951 N N . GLU A 1 125 ? 13.903 -5.213 -12.784 1.00 88.88 125 GLU A N 1
ATOM 952 C CA . GLU A 1 125 ? 15.286 -5.328 -12.316 1.00 88.88 125 GLU A CA 1
ATOM 953 C C . GLU A 1 125 ? 16.312 -4.630 -13.214 1.00 88.88 125 GLU A C 1
ATOM 955 O O . GLU A 1 125 ? 17.334 -4.174 -12.711 1.00 88.88 125 GLU A O 1
ATOM 960 N N . ALA A 1 126 ? 16.068 -4.547 -14.526 1.00 91.50 126 ALA A N 1
ATOM 961 C CA . ALA A 1 126 ? 16.981 -3.870 -15.444 1.00 91.50 126 ALA A CA 1
ATOM 962 C C . ALA A 1 126 ? 17.023 -2.364 -15.151 1.00 91.50 126 ALA A C 1
ATOM 964 O O . ALA A 1 126 ? 18.096 -1.788 -15.032 1.00 91.50 126 ALA A O 1
ATOM 965 N N . ARG A 1 127 ? 15.856 -1.747 -14.935 1.00 90.31 127 ARG A N 1
ATOM 966 C CA . ARG A 1 127 ? 15.736 -0.336 -14.548 1.00 90.31 127 ARG A CA 1
ATOM 967 C C . ARG A 1 127 ? 16.284 -0.070 -13.155 1.00 90.31 127 ARG A C 1
ATOM 969 O O . ARG A 1 127 ? 16.881 0.970 -12.934 1.00 90.31 127 ARG A O 1
ATOM 976 N N . ALA A 1 128 ? 16.116 -1.003 -12.221 1.00 89.88 128 ALA A N 1
ATOM 977 C CA . ALA A 1 128 ? 16.691 -0.871 -10.883 1.00 89.88 128 ALA A CA 1
ATOM 978 C C . ALA A 1 128 ? 18.233 -0.862 -10.884 1.00 89.88 128 ALA A C 1
ATOM 980 O O . ALA A 1 128 ? 18.834 -0.420 -9.910 1.00 89.88 128 ALA A O 1
ATOM 981 N N . ARG A 1 129 ? 18.866 -1.351 -11.959 1.00 92.00 129 ARG A N 1
ATOM 982 C CA . ARG A 1 129 ? 20.324 -1.371 -12.150 1.00 92.00 129 ARG A CA 1
ATOM 983 C C . ARG A 1 129 ? 20.837 -0.264 -13.076 1.00 92.00 129 ARG A C 1
ATOM 985 O O . ARG A 1 129 ? 22.041 -0.179 -13.280 1.00 92.00 129 ARG A O 1
ATOM 992 N N . ASP A 1 130 ? 19.947 0.537 -13.654 1.00 93.62 130 ASP A N 1
ATOM 993 C CA . ASP A 1 130 ? 20.302 1.623 -14.566 1.00 93.62 130 ASP A CA 1
ATOM 994 C C . ASP A 1 130 ? 20.516 2.922 -13.778 1.00 93.62 130 ASP A C 1
ATOM 996 O O . ASP A 1 130 ? 19.656 3.349 -12.996 1.00 93.62 130 ASP A O 1
ATOM 1000 N N . ASP A 1 131 ? 21.661 3.566 -14.006 1.00 94.06 131 ASP A N 1
ATOM 1001 C CA . ASP A 1 131 ? 22.064 4.807 -13.347 1.00 94.06 131 ASP A CA 1
ATOM 1002 C C . ASP A 1 131 ? 21.029 5.923 -13.519 1.00 94.06 131 ASP A C 1
ATOM 1004 O O . ASP A 1 131 ? 20.860 6.748 -12.612 1.00 94.06 131 ASP A O 1
ATOM 1008 N N . CYS A 1 132 ? 20.271 5.935 -14.625 1.00 94.38 132 CYS A N 1
ATOM 1009 C CA . CYS A 1 132 ? 19.240 6.948 -14.841 1.00 94.38 132 CYS A CA 1
ATOM 1010 C C . CYS A 1 132 ? 18.110 6.885 -13.799 1.00 94.38 132 CYS A C 1
ATOM 1012 O O . CYS A 1 132 ? 17.455 7.897 -13.549 1.00 94.38 132 CYS A O 1
ATOM 1014 N N . TYR A 1 133 ? 17.895 5.730 -13.158 1.00 94.50 133 TYR A N 1
ATOM 1015 C CA . TYR A 1 133 ? 16.886 5.530 -12.110 1.00 94.50 133 TYR A CA 1
ATOM 1016 C C . TYR A 1 133 ? 17.484 5.398 -10.702 1.00 94.50 133 TYR A C 1
ATOM 1018 O O . TYR A 1 133 ? 16.750 5.115 -9.752 1.00 94.50 133 TYR A O 1
ATOM 1026 N N . SER A 1 134 ? 18.786 5.645 -10.534 1.00 93.19 134 SER A N 1
ATOM 1027 C CA . SER A 1 134 ? 19.481 5.585 -9.235 1.00 93.19 134 SER A CA 1
ATOM 1028 C C . SER A 1 134 ? 18.792 6.414 -8.142 1.00 93.19 134 SER A C 1
ATOM 1030 O O . SER A 1 134 ? 18.681 5.972 -6.999 1.00 93.19 134 SER A O 1
ATOM 1032 N N . HIS A 1 135 ? 18.241 7.574 -8.508 1.00 93.69 135 HIS A N 1
ATOM 1033 C CA . HIS A 1 135 ? 17.475 8.447 -7.617 1.00 93.69 135 HIS A CA 1
ATOM 1034 C C . HIS A 1 135 ? 16.173 7.817 -7.086 1.00 93.69 135 HIS A C 1
ATOM 1036 O O . HIS A 1 135 ? 15.723 8.175 -6.004 1.00 93.69 135 HIS A O 1
ATOM 1042 N N . LEU A 1 136 ? 15.553 6.880 -7.812 1.00 93.88 136 LEU A N 1
ATOM 1043 C CA . LEU A 1 136 ? 14.361 6.158 -7.343 1.00 93.88 136 LEU A CA 1
ATOM 1044 C C . LEU A 1 136 ? 14.749 5.031 -6.391 1.00 93.88 136 LEU A C 1
ATOM 1046 O O . LEU A 1 136 ? 14.080 4.796 -5.387 1.00 93.88 136 LEU A O 1
ATOM 1050 N N . VAL A 1 137 ? 15.854 4.346 -6.694 1.00 93.62 137 VAL A N 1
ATOM 1051 C CA . VAL A 1 137 ? 16.405 3.295 -5.832 1.00 93.62 137 VAL A CA 1
ATOM 1052 C C . VAL A 1 137 ? 16.836 3.884 -4.489 1.00 93.62 137 VAL A C 1
ATOM 1054 O O . VAL A 1 137 ? 16.537 3.302 -3.450 1.00 93.62 137 VAL A O 1
ATOM 1057 N N . SER A 1 138 ? 17.457 5.067 -4.487 1.00 94.00 138 SER A N 1
ATOM 1058 C CA . SER A 1 138 ? 17.847 5.759 -3.253 1.00 94.00 138 SER A CA 1
ATOM 1059 C C . SER A 1 138 ? 16.660 6.271 -2.429 1.00 94.00 138 SER A C 1
ATOM 1061 O O . SER A 1 138 ? 16.802 6.438 -1.221 1.00 94.00 138 SER A O 1
ATOM 1063 N N . GLN A 1 139 ? 15.488 6.472 -3.042 1.00 94.44 139 GLN A N 1
ATOM 1064 C CA . GLN A 1 139 ? 14.243 6.829 -2.348 1.00 94.44 139 GLN A CA 1
ATOM 1065 C C . GLN A 1 139 ? 13.481 5.616 -1.800 1.00 94.44 139 GLN A C 1
ATOM 1067 O O . GLN A 1 139 ? 12.654 5.773 -0.905 1.00 94.44 139 GLN A O 1
ATOM 1072 N N . ALA A 1 140 ? 13.737 4.403 -2.300 1.00 94.50 140 ALA A N 1
ATOM 1073 C CA . ALA A 1 140 ? 13.035 3.196 -1.858 1.00 94.50 140 ALA A CA 1
ATOM 1074 C C . ALA A 1 140 ? 13.065 2.976 -0.327 1.00 94.50 140 ALA A C 1
ATOM 1076 O O . ALA A 1 140 ? 12.025 2.616 0.227 1.00 94.50 140 ALA A O 1
ATOM 1077 N N . PRO A 1 141 ? 14.174 3.231 0.400 1.00 95.56 141 PRO A N 1
ATOM 1078 C CA . PRO A 1 141 ? 14.200 3.116 1.858 1.00 95.56 141 PRO A CA 1
ATOM 1079 C C . PRO A 1 141 ? 13.163 3.976 2.595 1.00 95.56 141 PRO A C 1
ATOM 1081 O O . PRO A 1 141 ? 12.723 3.553 3.663 1.00 95.56 141 PRO A O 1
ATOM 1084 N N . ASN A 1 142 ? 12.720 5.098 2.010 1.00 96.19 142 ASN A N 1
ATOM 1085 C CA . ASN A 1 142 ? 11.711 6.006 2.581 1.00 96.19 142 ASN A CA 1
ATOM 1086 C C . ASN A 1 142 ? 10.279 5.453 2.502 1.00 96.19 142 ASN A C 1
ATOM 1088 O O . ASN A 1 142 ? 9.323 6.125 2.881 1.00 96.19 142 ASN A O 1
ATOM 1092 N N . TRP A 1 143 ? 10.105 4.244 1.973 1.00 95.44 143 TRP A N 1
ATOM 1093 C CA . TRP A 1 143 ? 8.845 3.521 2.019 1.00 95.44 143 TRP A CA 1
ATOM 1094 C C . TRP A 1 143 ? 8.873 2.542 3.180 1.00 95.44 143 TRP A C 1
ATOM 1096 O O . TRP A 1 143 ? 9.775 1.704 3.275 1.00 95.44 143 TRP A O 1
ATOM 1106 N N . ARG A 1 144 ? 7.861 2.592 4.041 1.00 93.94 144 ARG A N 1
ATOM 1107 C CA . ARG A 1 144 ? 7.695 1.640 5.142 1.00 93.94 144 ARG A CA 1
ATOM 1108 C C . ARG A 1 144 ? 6.553 0.685 4.880 1.00 93.94 144 ARG A C 1
ATOM 1110 O O . ARG A 1 144 ? 5.572 1.042 4.232 1.00 93.94 144 ARG A O 1
ATOM 1117 N N . LEU A 1 145 ? 6.669 -0.520 5.425 1.00 94.19 145 LEU A N 1
ATOM 1118 C CA . LEU A 1 145 ? 5.564 -1.463 5.469 1.00 94.19 145 LEU A CA 1
ATOM 1119 C C . LEU A 1 145 ? 4.589 -1.024 6.565 1.00 94.19 145 LEU A C 1
ATOM 1121 O O . LEU A 1 145 ? 4.948 -0.965 7.740 1.00 94.19 145 LEU A O 1
ATOM 1125 N N . LEU A 1 146 ? 3.366 -0.693 6.163 1.00 93.50 146 LEU A N 1
ATOM 1126 C CA . LEU A 1 146 ? 2.282 -0.354 7.079 1.00 93.50 146 LEU A CA 1
ATOM 1127 C C . LEU A 1 146 ? 1.481 -1.599 7.455 1.00 93.50 146 LEU A C 1
ATOM 1129 O O . LEU A 1 146 ? 1.162 -1.797 8.623 1.00 93.50 146 LEU A O 1
ATOM 1133 N N . LEU A 1 147 ? 1.162 -2.428 6.461 1.00 93.31 147 LEU A N 1
ATOM 1134 C CA . LEU A 1 147 ? 0.329 -3.613 6.623 1.00 93.31 147 LEU A CA 1
ATOM 1135 C C . LEU A 1 147 ? 0.818 -4.732 5.716 1.00 93.31 147 LEU A C 1
ATOM 1137 O O . LEU A 1 147 ? 1.110 -4.513 4.540 1.00 93.31 147 LEU A O 1
ATOM 1141 N N . ARG A 1 148 ? 0.839 -5.947 6.250 1.00 93.38 148 ARG A N 1
ATOM 1142 C CA . ARG A 1 148 ? 1.010 -7.181 5.493 1.00 93.38 148 ARG A CA 1
ATOM 1143 C C . ARG A 1 148 ? -0.240 -8.025 5.651 1.00 93.38 148 ARG A C 1
ATOM 1145 O O . ARG A 1 148 ? -0.681 -8.250 6.768 1.00 93.38 148 ARG A O 1
ATOM 1152 N N . LEU A 1 149 ? -0.767 -8.531 4.542 1.00 92.31 149 LEU A N 1
ATOM 1153 C CA . LEU A 1 149 ? -1.867 -9.485 4.527 1.00 92.31 149 LEU A CA 1
ATOM 1154 C C . LEU A 1 149 ? -1.517 -10.679 3.641 1.00 92.31 149 LE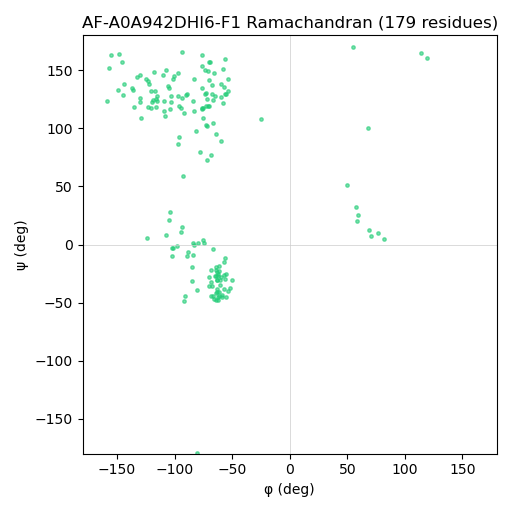U A C 1
ATOM 1156 O O . LEU A 1 149 ? -1.224 -10.515 2.459 1.00 92.31 149 LEU A O 1
ATOM 1160 N N . LEU A 1 150 ? -1.616 -11.886 4.185 1.00 90.25 150 LEU A N 1
ATOM 1161 C CA . LEU A 1 150 ? -1.531 -13.123 3.417 1.00 90.25 150 LEU A CA 1
ATOM 1162 C C . LEU A 1 150 ? -2.936 -13.627 3.079 1.00 90.25 150 LEU A C 1
ATOM 1164 O O . LEU A 1 150 ? -3.710 -13.959 3.970 1.00 90.25 150 LEU A O 1
ATOM 1168 N N . LYS A 1 151 ? -3.261 -13.738 1.787 1.00 87.44 151 LYS A N 1
ATOM 1169 C CA . LYS A 1 151 ? -4.551 -14.279 1.332 1.00 87.44 151 LYS A CA 1
ATOM 1170 C C . LYS A 1 151 ? -4.381 -15.078 0.048 1.00 87.44 151 LYS A C 1
ATOM 1172 O O . LYS A 1 151 ? -3.813 -14.572 -0.915 1.00 87.44 151 LYS A O 1
ATOM 1177 N N . ASN A 1 152 ? -4.895 -16.310 0.013 1.00 86.25 152 ASN A N 1
ATOM 1178 C CA . ASN A 1 152 ? -4.844 -17.200 -1.160 1.00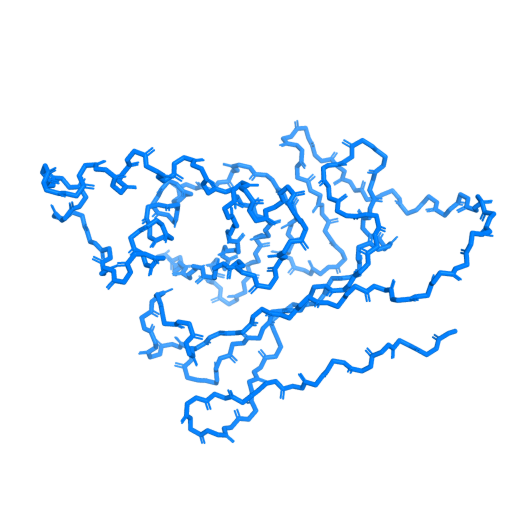 86.25 152 ASN A CA 1
ATOM 1179 C C . ASN A 1 152 ? -3.426 -17.319 -1.763 1.00 86.25 152 ASN A C 1
ATOM 1181 O O . ASN A 1 152 ? -3.226 -17.052 -2.949 1.00 86.25 152 ASN A O 1
ATOM 1185 N N . SER A 1 153 ? -2.426 -17.630 -0.931 1.00 87.38 153 SER A N 1
ATOM 1186 C CA . SER A 1 153 ? -1.007 -17.740 -1.335 1.00 87.38 153 SER A CA 1
ATOM 1187 C C . SER A 1 153 ? -0.406 -16.470 -1.959 1.00 87.38 153 SER A C 1
ATOM 1189 O O . SER A 1 153 ? 0.608 -16.519 -2.651 1.00 87.38 153 SER A O 1
ATOM 1191 N N . THR A 1 154 ? -1.028 -15.319 -1.716 1.00 89.19 154 THR A N 1
ATOM 1192 C CA . THR A 1 154 ? -0.560 -14.013 -2.175 1.00 89.19 154 THR A CA 1
ATOM 1193 C C . THR A 1 154 ? -0.284 -13.132 -0.964 1.00 89.19 154 THR A C 1
ATOM 1195 O O . THR A 1 154 ? -1.172 -12.934 -0.132 1.00 89.19 154 THR A O 1
ATOM 1198 N N . ASP A 1 155 ? 0.933 -12.600 -0.869 1.00 91.69 155 ASP A N 1
ATOM 1199 C CA . ASP A 1 155 ? 1.274 -11.554 0.090 1.00 91.69 155 ASP A CA 1
ATOM 1200 C C . ASP A 1 155 ? 0.876 -10.192 -0.508 1.00 91.69 155 ASP A C 1
ATOM 1202 O O . ASP A 1 155 ? 1.291 -9.806 -1.606 1.00 91.69 155 ASP A O 1
ATOM 1206 N N . TYR A 1 156 ? 0.048 -9.464 0.231 1.00 93.00 156 TYR A N 1
ATOM 1207 C CA . TYR A 1 156 ? -0.331 -8.084 -0.022 1.00 93.00 156 TYR A CA 1
ATOM 1208 C C . TYR A 1 156 ? 0.425 -7.204 0.964 1.00 93.00 156 TYR A C 1
ATOM 1210 O O . TYR A 1 156 ? 0.238 -7.313 2.174 1.00 93.00 156 TYR A O 1
ATOM 1218 N N . LEU A 1 157 ? 1.289 -6.345 0.442 1.00 94.56 157 LEU A N 1
ATOM 1219 C CA . LEU A 1 157 ? 2.085 -5.414 1.225 1.00 94.56 157 LEU A CA 1
ATOM 1220 C C . LEU A 1 157 ? 1.548 -4.011 0.968 1.00 94.56 157 LEU A C 1
ATOM 1222 O O . LEU A 1 157 ? 1.607 -3.523 -0.157 1.00 94.56 157 LEU A O 1
ATOM 1226 N N . LEU A 1 158 ? 1.005 -3.371 1.994 1.00 94.81 158 LEU A N 1
ATOM 1227 C CA . LEU A 1 158 ? 0.630 -1.968 1.946 1.00 94.81 158 LEU A CA 1
ATOM 1228 C C . LEU A 1 158 ? 1.813 -1.146 2.454 1.00 94.81 158 LEU A C 1
ATOM 1230 O O . LEU A 1 158 ? 2.179 -1.237 3.628 1.00 94.81 158 LEU A O 1
ATOM 1234 N N . LEU A 1 159 ? 2.413 -0.361 1.568 1.00 95.69 159 LEU A N 1
ATOM 1235 C CA . LEU A 1 159 ? 3.538 0.505 1.883 1.00 95.69 159 LEU A CA 1
ATOM 1236 C C . LEU A 1 159 ? 3.129 1.970 1.836 1.00 95.69 159 LEU A C 1
ATOM 1238 O O . LEU A 1 159 ? 2.317 2.375 1.009 1.00 95.69 159 LEU A O 1
ATOM 1242 N N . ILE A 1 160 ? 3.727 2.779 2.695 1.00 95.88 160 ILE A N 1
ATOM 1243 C CA . ILE A 1 160 ? 3.486 4.219 2.762 1.00 95.88 160 ILE A CA 1
ATOM 1244 C C . ILE A 1 160 ? 4.820 4.957 2.816 1.00 95.88 160 ILE A C 1
ATOM 1246 O O . ILE A 1 160 ? 5.786 4.447 3.386 1.00 95.88 160 ILE A O 1
ATOM 1250 N N . HIS A 1 161 ? 4.888 6.123 2.178 1.00 96.19 161 HIS A N 1
ATOM 1251 C CA . HIS A 1 161 ? 6.057 6.991 2.268 1.00 96.19 161 HIS A CA 1
ATOM 1252 C C . HIS A 1 161 ? 6.146 7.590 3.679 1.00 96.19 161 HIS A C 1
ATOM 1254 O O . HIS A 1 161 ? 5.112 7.931 4.252 1.00 96.19 161 HIS A O 1
ATOM 1260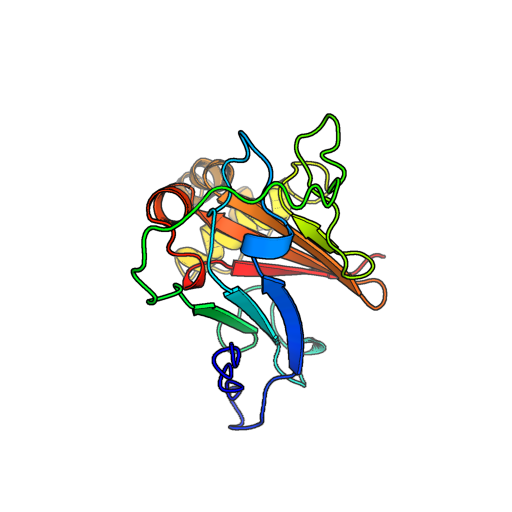 N N . GLU A 1 162 ? 7.347 7.733 4.242 1.00 94.62 162 GLU A N 1
ATOM 1261 C CA . GLU A 1 162 ? 7.522 8.242 5.614 1.00 94.62 162 GLU A CA 1
ATOM 1262 C C . GLU A 1 162 ? 6.890 9.631 5.811 1.00 94.62 162 GLU A C 1
ATOM 1264 O O . GLU A 1 162 ? 6.238 9.856 6.827 1.00 94.62 162 GLU A O 1
ATOM 1269 N N . ASP A 1 163 ? 6.983 10.528 4.823 1.00 95.56 163 ASP A N 1
ATOM 1270 C CA . ASP A 1 163 ? 6.346 11.856 4.897 1.00 95.56 163 ASP A CA 1
ATOM 1271 C C . ASP A 1 163 ? 4.811 11.761 5.004 1.00 95.56 163 ASP A C 1
ATOM 1273 O O . ASP A 1 163 ? 4.194 12.403 5.852 1.00 95.56 163 ASP A O 1
ATOM 1277 N N . ASP A 1 164 ? 4.182 10.908 4.186 1.00 95.69 164 ASP A N 1
ATOM 1278 C CA . ASP A 1 164 ? 2.729 10.702 4.232 1.00 95.69 164 ASP A CA 1
ATOM 1279 C C . ASP A 1 164 ? 2.308 9.997 5.531 1.00 95.69 164 ASP A C 1
ATOM 1281 O O . ASP A 1 164 ? 1.219 10.243 6.052 1.00 95.69 164 ASP A O 1
ATOM 1285 N N . PHE A 1 165 ? 3.165 9.128 6.074 1.00 94.25 165 PHE A N 1
ATOM 1286 C CA . PHE A 1 165 ? 2.931 8.477 7.359 1.00 94.25 165 PHE A CA 1
ATOM 1287 C C . PHE A 1 165 ? 2.995 9.475 8.520 1.00 94.25 165 PHE A C 1
ATOM 1289 O O . PHE A 1 165 ? 2.100 9.474 9.363 1.00 94.25 165 PHE A O 1
ATOM 1296 N N . ALA A 1 166 ? 3.993 10.363 8.529 1.00 91.69 166 ALA A N 1
ATOM 1297 C CA . ALA A 1 166 ? 4.135 11.423 9.525 1.00 91.69 166 ALA A CA 1
ATOM 1298 C C . ALA A 1 166 ? 2.939 12.393 9.520 1.00 91.69 166 ALA A C 1
ATOM 1300 O O . ALA A 1 166 ? 2.508 12.852 10.575 1.00 91.69 166 ALA A O 1
ATOM 1301 N N . GLU A 1 167 ? 2.363 12.658 8.344 1.00 92.19 167 GLU A N 1
ATOM 1302 C CA . GLU A 1 167 ? 1.151 13.470 8.185 1.00 92.19 167 GLU A CA 1
ATOM 1303 C C . GLU A 1 167 ? -0.157 12.681 8.397 1.00 92.19 167 GLU A C 1
ATOM 1305 O O . GLU A 1 167 ? -1.242 13.248 8.274 1.00 92.19 167 GLU A O 1
ATOM 1310 N N . THR A 1 168 ? -0.100 11.381 8.717 1.00 91.44 168 THR A N 1
ATOM 1311 C CA . THR A 1 168 ? -1.263 10.477 8.866 1.00 91.44 168 THR A CA 1
ATOM 1312 C C . THR A 1 168 ? -2.159 10.378 7.621 1.00 91.44 168 THR A C 1
ATOM 1314 O O . THR A 1 168 ? -3.368 10.165 7.713 1.00 91.44 168 THR A O 1
ATOM 1317 N N . ARG A 1 169 ? -1.566 10.492 6.430 1.00 93.25 169 ARG A N 1
ATOM 1318 C CA . ARG A 1 169 ? -2.245 10.462 5.122 1.00 93.25 169 ARG A CA 1
ATOM 1319 C C . ARG A 1 169 ? -2.275 9.060 4.540 1.00 93.25 169 ARG A C 1
ATOM 1321 O O . ARG A 1 169 ? -1.724 8.780 3.470 1.00 93.25 169 ARG A O 1
ATOM 1328 N N . LEU A 1 170 ? -2.883 8.141 5.285 1.00 93.75 170 LEU A N 1
ATOM 1329 C CA . LEU A 1 170 ? -2.821 6.714 4.978 1.00 93.75 170 LEU A CA 1
ATOM 1330 C C . LEU A 1 170 ? -3.484 6.352 3.639 1.00 93.75 170 LEU A C 1
ATOM 1332 O O . LEU A 1 170 ? -3.105 5.359 3.020 1.00 93.75 170 LEU A O 1
ATOM 1336 N N . GLU A 1 171 ? -4.397 7.181 3.126 1.00 93.81 171 GLU A N 1
ATOM 1337 C CA . GLU A 1 171 ? -5.005 7.030 1.798 1.00 93.81 171 GLU A CA 1
ATOM 1338 C C . GLU A 1 171 ? -3.990 7.092 0.643 1.00 93.81 171 GLU A C 1
ATOM 1340 O O . GLU A 1 171 ? -4.276 6.650 -0.474 1.00 93.81 171 GLU A O 1
ATOM 1345 N N . ARG A 1 172 ? -2.790 7.633 0.887 1.00 93.88 172 ARG A N 1
ATOM 1346 C CA . ARG A 1 172 ? -1.724 7.731 -0.117 1.00 93.88 172 ARG A CA 1
ATOM 1347 C C . ARG A 1 172 ? -0.884 6.469 -0.257 1.00 93.88 172 ARG A C 1
ATOM 1349 O O . ARG A 1 172 ? -0.118 6.374 -1.223 1.00 93.88 172 ARG A O 1
ATOM 1356 N N . ALA A 1 173 ? -1.068 5.501 0.638 1.00 94.56 173 ALA A N 1
ATOM 1357 C CA . ALA A 1 173 ? -0.363 4.233 0.616 1.00 94.56 173 ALA A CA 1
ATOM 1358 C C . ALA A 1 173 ? -0.541 3.467 -0.711 1.00 94.56 173 ALA A C 1
ATOM 1360 O O . ALA A 1 173 ? -1.465 3.683 -1.503 1.00 94.56 173 ALA A O 1
ATOM 1361 N N . TRP A 1 174 ? 0.389 2.552 -0.953 1.00 94.19 174 TRP A N 1
ATOM 1362 C CA . TRP A 1 174 ? 0.497 1.738 -2.151 1.00 94.19 174 TRP A CA 1
ATOM 1363 C C . TRP A 1 174 ? 0.409 0.263 -1.804 1.00 94.19 174 TRP A C 1
ATOM 1365 O O . TRP A 1 174 ? 1.106 -0.217 -0.916 1.00 94.19 174 TRP A O 1
ATOM 1375 N N . LEU A 1 175 ? -0.426 -0.465 -2.540 1.00 93.81 175 LEU A N 1
ATOM 1376 C CA . LEU A 1 175 ? -0.559 -1.905 -2.400 1.00 93.81 175 LEU A CA 1
ATOM 1377 C C . LEU A 1 175 ? 0.349 -2.611 -3.410 1.00 93.81 175 LEU A C 1
ATOM 1379 O O . LEU A 1 175 ? 0.150 -2.490 -4.616 1.00 93.81 175 LEU A O 1
ATOM 1383 N N . VAL A 1 176 ? 1.312 -3.383 -2.918 1.00 93.06 176 VAL A N 1
ATOM 1384 C CA . VAL A 1 176 ? 2.153 -4.276 -3.717 1.00 93.06 176 VAL A CA 1
ATOM 1385 C C . VAL A 1 176 ? 1.697 -5.708 -3.497 1.00 93.06 176 VAL A C 1
ATOM 1387 O O . VAL A 1 176 ? 1.456 -6.141 -2.373 1.00 93.06 176 VAL A O 1
ATOM 1390 N N . ARG A 1 177 ? 1.579 -6.457 -4.592 1.00 91.50 177 ARG A N 1
ATOM 1391 C CA . ARG A 1 177 ? 1.097 -7.835 -4.585 1.00 91.50 177 ARG A CA 1
ATOM 1392 C C . ARG A 1 177 ? 2.194 -8.783 -5.034 1.00 91.50 177 ARG A C 1
ATOM 1394 O O . ARG A 1 177 ? 2.691 -8.651 -6.151 1.00 91.50 177 ARG A O 1
ATOM 1401 N N . LEU A 1 178 ? 2.513 -9.759 -4.194 1.00 89.00 178 LEU A N 1
ATOM 1402 C CA . LEU A 1 178 ? 3.554 -10.749 -4.437 1.00 89.00 178 LEU A CA 1
ATOM 1403 C C . LEU A 1 178 ? 2.937 -12.145 -4.345 1.00 89.00 178 LEU A C 1
ATOM 1405 O O . LEU A 1 178 ? 2.409 -12.537 -3.307 1.00 89.00 178 LEU A O 1
ATOM 1409 N N . LYS A 1 179 ? 2.974 -12.900 -5.445 1.00 83.94 179 LYS A N 1
ATOM 1410 C CA . LYS A 1 179 ? 2.563 -14.308 -5.427 1.00 83.94 179 LYS A CA 1
ATOM 1411 C C . LYS A 1 179 ? 3.674 -15.130 -4.778 1.00 83.94 179 LYS A C 1
ATOM 1413 O O . LYS A 1 179 ? 4.844 -14.916 -5.102 1.00 83.94 179 LYS A O 1
ATOM 1418 N N . ARG A 1 180 ? 3.317 -16.043 -3.872 1.00 78.38 180 ARG A N 1
ATOM 1419 C CA . ARG A 1 180 ? 4.246 -17.091 -3.439 1.00 78.38 180 ARG A CA 1
ATOM 1420 C C . ARG A 1 180 ? 4.390 -18.092 -4.580 1.00 78.38 180 ARG A C 1
ATOM 1422 O O . ARG A 1 180 ? 3.384 -18.476 -5.175 1.00 78.38 180 ARG A O 1
ATOM 1429 N N . GLU A 1 181 ? 5.635 -18.408 -4.910 1.00 63.69 181 GLU A N 1
ATOM 1430 C CA . GLU A 1 181 ? 5.989 -19.483 -5.844 1.00 63.69 181 GLU A CA 1
ATOM 1431 C C . GLU A 1 181 ? 5.752 -20.854 -5.207 1.00 63.69 181 GLU A C 1
ATOM 1433 O O . GLU A 1 181 ? 5.908 -20.959 -3.966 1.00 63.69 181 GLU A O 1
#

Nearest PDB structures (foldseek):
  1pv5-assembly1_A  TM=5.106E-01  e=1.509E-05  Bacillus subtilis
  3qtt-assembly1_A  TM=3.449E-01  e=1.257E+00  Francisella tularensis subsp. tularensis
  3db7-assembly1_A  TM=6.080E-01  e=3.721E+00  Bacteroides thetaiotaomicron
  6mbg-assembly1_A  TM=1.882E-01  e=3.298E+00  Archangium violaceum
  6mbf-assembly1_A  TM=2.035E-01  e=5.674E+00  Archangium violaceum

pLDDT: mean 83.76, std 14.58, range [38.72, 96.19]

Radius of gyration: 16.99 Å; Cα contacts (8 Å, |Δi|>4): 304; chains: 1; bounding box: 45×35×46 Å

Sequence (181 aa):
MTRPAIAIPLDKQSRPMKQLVEIDFHEVWAPNSQLPERGVLAVFVSQDIDKCQAKDKNCFQVVWLVDSSQTPNVVTNATTQNKVHADGSIETGVEGCSLLGNEHPKLNEAKAVCAFSANGITYNEARARDDCYSHLVSQAPNWRLLLRLLKNSTDYLLLIHEDDFAETRLERAWLVRLKRE

Mean predicted aligned error: 7.39 Å